Protein AF-A2EJF0-F1 (afdb_monomer_lite)

pLDDT: mean 77.5, std 17.4, range [24.72, 97.44]

Secondary structure (DSSP, 8-state):
-B-SEEEEEEESS-EEEEEPTTEEEEES-SSSEEEEETTSPBP-SSEEESS-EEEEEEE-SPTTS----EEEEEEEEEPPTT-SEEEEESSSEEE---STTGGGS-EEEEE--SS--S--EEEE--SSTT-EEEESS-----TT------TTPPPEEEEE---TT----EEEE-TTTB--EEEEEE-SSEEEEEE-TTEEEEEE--TTEEEEESS-EEETTEEE---SS--EEEEEEE-TT-S--EEEEEEEE--

Radius of gyration: 21.34 Å; chains: 1; bounding box: 52×47×55 Å

Structure (mmCIF, N/CA/C/O backbone):
data_AF-A2EJF0-F1
#
_entry.id   AF-A2EJF0-F1
#
loop_
_atom_site.group_PDB
_atom_site.id
_atom_site.type_symbol
_atom_site.label_atom_id
_atom_site.label_alt_id
_atom_site.label_comp_id
_atom_site.label_asym_id
_atom_site.label_entity_id
_atom_site.label_seq_id
_atom_site.pdbx_PDB_ins_code
_atom_site.Cartn_x
_atom_site.Cartn_y
_atom_site.Cartn_z
_atom_site.occupancy
_atom_site.B_iso_or_equiv
_atom_site.auth_seq_id
_atom_site.auth_comp_id
_atom_site.auth_asym_id
_atom_site.auth_atom_id
_atom_site.pdbx_PDB_model_num
ATOM 1 N N . MET A 1 1 ? 22.245 -1.884 -4.626 1.00 91.25 1 MET A N 1
ATOM 2 C CA . MET A 1 1 ? 21.167 -2.462 -5.454 1.00 91.25 1 MET A CA 1
ATOM 3 C C . MET A 1 1 ? 19.955 -2.646 -4.563 1.00 91.25 1 MET A C 1
ATOM 5 O O . MET A 1 1 ? 20.131 -3.152 -3.463 1.00 91.25 1 MET A O 1
ATOM 9 N N . ILE A 1 2 ? 18.785 -2.205 -5.015 1.00 91.75 2 ILE A N 1
ATOM 10 C CA . ILE A 1 2 ? 17.500 -2.372 -4.333 1.00 91.75 2 ILE A CA 1
ATOM 11 C C . ILE A 1 2 ? 16.858 -3.670 -4.841 1.00 91.75 2 ILE A C 1
ATOM 13 O O . ILE A 1 2 ? 16.726 -3.863 -6.054 1.00 91.75 2 ILE A O 1
ATOM 17 N N . ASP A 1 3 ? 16.497 -4.558 -3.917 1.00 89.44 3 ASP A N 1
ATOM 18 C CA . ASP A 1 3 ? 15.829 -5.845 -4.165 1.00 89.44 3 ASP A CA 1
ATOM 19 C C . ASP A 1 3 ? 14.523 -5.921 -3.348 1.00 89.44 3 ASP A C 1
ATOM 21 O O . ASP A 1 3 ? 14.064 -4.930 -2.776 1.00 89.44 3 ASP A O 1
ATOM 25 N N . LYS A 1 4 ? 13.899 -7.097 -3.298 1.00 85.25 4 LYS A N 1
ATOM 26 C CA . LYS A 1 4 ? 12.764 -7.391 -2.428 1.00 85.25 4 LYS A CA 1
ATOM 27 C C . LYS A 1 4 ? 13.141 -7.194 -0.954 1.00 85.25 4 LYS A C 1
ATOM 29 O O . LYS A 1 4 ? 14.273 -7.465 -0.559 1.00 85.25 4 LYS A O 1
ATOM 34 N N . GLY A 1 5 ? 12.174 -6.804 -0.134 1.00 80.94 5 GLY A N 1
ATOM 35 C CA . GLY A 1 5 ? 12.363 -6.574 1.302 1.00 80.94 5 GLY A CA 1
ATOM 36 C C . GLY A 1 5 ? 12.664 -5.113 1.634 1.00 80.94 5 GLY A C 1
ATOM 37 O O . GLY A 1 5 ? 12.396 -4.205 0.848 1.00 80.94 5 GLY A O 1
ATOM 38 N N . TYR A 1 6 ? 13.215 -4.885 2.823 1.00 83.75 6 TYR A N 1
ATOM 39 C CA . TYR A 1 6 ? 13.633 -3.562 3.281 1.00 83.75 6 TYR A CA 1
ATOM 40 C C . TYR A 1 6 ? 15.082 -3.300 2.866 1.00 83.75 6 TYR A C 1
ATOM 42 O O . TYR A 1 6 ? 15.989 -4.043 3.243 1.00 83.75 6 TYR A O 1
ATOM 50 N N . ASN A 1 7 ? 15.307 -2.230 2.109 1.00 87.94 7 ASN A N 1
ATOM 51 C CA . ASN A 1 7 ? 16.620 -1.831 1.614 1.00 87.94 7 ASN A CA 1
ATOM 52 C C . ASN A 1 7 ? 17.018 -0.524 2.294 1.00 87.94 7 ASN A C 1
ATOM 54 O O . ASN A 1 7 ? 16.439 0.521 2.011 1.00 87.94 7 ASN A O 1
ATOM 58 N N . LYS A 1 8 ? 18.006 -0.581 3.186 1.00 90.12 8 LYS A N 1
ATOM 59 C CA . LYS A 1 8 ? 18.511 0.600 3.892 1.00 90.12 8 LYS A CA 1
ATOM 60 C C . LYS A 1 8 ? 19.677 1.214 3.135 1.00 90.12 8 LYS A C 1
ATOM 62 O O . LYS A 1 8 ? 20.594 0.499 2.729 1.00 90.12 8 LYS A O 1
ATOM 67 N N . LEU A 1 9 ? 19.636 2.527 2.959 1.00 88.81 9 LEU A N 1
ATOM 68 C CA . LEU A 1 9 ? 20.647 3.322 2.280 1.00 88.81 9 LEU A CA 1
ATOM 69 C C . LEU A 1 9 ? 21.000 4.515 3.165 1.00 88.81 9 LEU A C 1
ATOM 71 O O . LEU A 1 9 ? 20.117 5.268 3.552 1.00 88.81 9 LEU A O 1
ATOM 75 N N . SER A 1 10 ? 22.283 4.719 3.438 1.00 87.25 10 SER A N 1
ATOM 76 C CA . SER A 1 10 ? 22.761 5.951 4.070 1.00 87.25 10 SER A CA 1
ATOM 77 C C . SER A 1 10 ? 23.322 6.851 2.975 1.00 87.25 10 SER A C 1
ATOM 79 O O . SER A 1 10 ? 24.277 6.470 2.292 1.00 87.25 10 SER A O 1
ATOM 81 N N . LEU A 1 11 ? 22.694 8.010 2.769 1.00 84.62 11 LEU A N 1
ATOM 82 C CA . LEU A 1 11 ? 22.982 8.892 1.637 1.00 84.62 11 LEU A CA 1
ATOM 83 C C . LEU A 1 11 ? 23.327 10.301 2.127 1.00 84.62 11 LEU A C 1
ATOM 85 O O . LEU A 1 11 ? 22.524 10.949 2.790 1.00 84.62 11 LEU A O 1
ATOM 89 N N . ASP A 1 12 ? 24.506 10.792 1.752 1.00 84.25 12 ASP A N 1
ATOM 90 C CA . ASP A 1 12 ? 24.985 12.154 2.029 1.00 84.25 12 ASP A CA 1
ATOM 91 C C . ASP A 1 12 ? 25.123 13.012 0.756 1.00 84.25 12 ASP A C 1
ATOM 93 O O . ASP A 1 12 ? 25.409 14.207 0.817 1.00 84.25 12 ASP A O 1
ATOM 97 N N . ARG A 1 13 ? 24.918 12.403 -0.416 1.00 86.12 13 ARG A N 1
ATOM 98 C CA . ARG A 1 13 ? 25.067 13.015 -1.741 1.00 86.12 13 ARG A CA 1
ATOM 99 C C . ARG A 1 13 ? 24.211 12.291 -2.785 1.00 86.12 13 ARG A C 1
ATOM 101 O O . ARG A 1 13 ? 23.786 11.158 -2.530 1.00 86.12 13 ARG A O 1
ATOM 108 N N . PRO A 1 14 ? 23.997 12.894 -3.972 1.00 91.75 14 PRO A N 1
ATOM 109 C CA . PRO A 1 14 ? 23.380 12.206 -5.100 1.00 91.75 14 PRO A CA 1
ATOM 110 C C . PRO A 1 14 ? 24.045 10.853 -5.354 1.00 91.75 14 PRO A C 1
ATOM 112 O O . PRO A 1 14 ? 25.262 10.776 -5.533 1.00 91.75 14 PRO A O 1
ATOM 115 N N . THR A 1 15 ? 23.247 9.791 -5.341 1.00 93.56 15 THR A N 1
ATOM 116 C CA . THR A 1 15 ? 23.729 8.416 -5.473 1.00 93.56 15 THR A CA 1
ATOM 117 C C . THR A 1 15 ? 22.880 7.667 -6.487 1.00 93.56 15 THR A C 1
ATOM 119 O O . THR A 1 15 ? 21.655 7.625 -6.374 1.00 93.56 15 THR A O 1
ATOM 122 N N . THR A 1 16 ? 23.539 7.050 -7.464 1.00 97.00 16 THR A N 1
ATOM 123 C CA . THR A 1 16 ? 22.895 6.148 -8.422 1.00 97.00 16 THR A CA 1
ATOM 124 C C . THR A 1 16 ? 22.785 4.755 -7.819 1.00 97.00 16 THR A C 1
ATOM 126 O O . THR A 1 16 ? 23.774 4.191 -7.345 1.00 97.00 16 THR A O 1
ATOM 129 N N . VAL A 1 17 ? 21.581 4.188 -7.834 1.00 96.00 17 VAL A N 1
ATOM 130 C CA . VAL A 1 17 ? 21.295 2.860 -7.292 1.00 96.00 17 VAL A CA 1
ATOM 131 C C . VAL A 1 17 ? 20.525 2.047 -8.322 1.00 96.00 17 VAL A C 1
ATOM 133 O O . VAL A 1 17 ? 19.515 2.495 -8.857 1.00 96.00 17 VAL A O 1
ATOM 136 N N . SER A 1 18 ? 20.973 0.819 -8.578 1.00 97.00 18 SER A N 1
ATOM 137 C CA . SER A 1 18 ? 20.244 -0.108 -9.445 1.00 97.00 18 SER A CA 1
ATOM 138 C C . SER A 1 18 ? 19.053 -0.730 -8.708 1.00 97.00 18 SER A C 1
ATOM 140 O O . SER A 1 18 ? 19.210 -1.203 -7.578 1.00 97.00 18 SER A O 1
ATOM 142 N N . VAL A 1 19 ? 17.891 -0.782 -9.354 1.00 96.00 19 VAL A N 1
ATOM 143 C CA . VAL A 1 19 ? 16.675 -1.482 -8.922 1.00 96.00 19 VAL A CA 1
ATOM 144 C C . VAL A 1 19 ? 16.556 -2.771 -9.724 1.00 96.00 19 VAL A C 1
ATOM 146 O O . VAL A 1 19 ? 16.570 -2.745 -10.957 1.00 96.00 19 VAL A O 1
ATOM 149 N N . LYS A 1 20 ? 16.459 -3.906 -9.027 1.00 93.69 20 LYS A N 1
ATOM 150 C CA . LYS A 1 20 ? 16.351 -5.228 -9.653 1.00 93.69 20 LYS A CA 1
ATOM 151 C C . LYS A 1 20 ? 15.098 -5.335 -10.530 1.00 93.69 20 LYS A C 1
ATOM 153 O O . LYS A 1 20 ? 14.046 -4.800 -10.190 1.00 93.69 20 LYS A O 1
ATOM 158 N N . GLN A 1 21 ? 15.209 -6.087 -11.626 1.00 92.25 21 GLN A N 1
ATOM 159 C CA . GLN A 1 21 ? 14.073 -6.426 -12.486 1.00 92.25 21 GLN A CA 1
ATOM 160 C C . GLN A 1 21 ? 12.908 -7.031 -11.689 1.00 92.25 21 GLN A C 1
ATOM 162 O O . GLN A 1 21 ? 13.130 -7.799 -10.746 1.00 92.25 21 GLN A O 1
ATOM 167 N N . TYR A 1 22 ? 11.677 -6.727 -12.104 1.00 90.06 22 TYR A N 1
ATOM 168 C CA . TYR A 1 22 ? 10.455 -7.256 -11.491 1.00 90.06 22 TYR A CA 1
ATOM 169 C C . TYR A 1 22 ? 10.348 -6.975 -9.983 1.00 90.06 22 TYR A C 1
ATOM 171 O O . TYR A 1 22 ? 9.821 -7.782 -9.210 1.00 90.06 22 TYR A O 1
ATOM 179 N N . VAL A 1 23 ? 10.845 -5.810 -9.564 1.00 91.31 23 VAL A N 1
ATOM 180 C CA . VAL A 1 23 ? 10.658 -5.274 -8.217 1.00 91.31 23 VAL A CA 1
ATOM 181 C C . VAL A 1 23 ? 9.970 -3.918 -8.322 1.00 91.31 23 VAL A C 1
ATOM 183 O O . VAL A 1 23 ? 10.420 -3.031 -9.046 1.00 91.31 23 VAL A O 1
ATOM 186 N N . ALA A 1 24 ? 8.860 -3.772 -7.606 1.00 93.69 24 ALA A N 1
ATOM 187 C CA . ALA A 1 24 ? 8.226 -2.487 -7.365 1.00 93.69 24 ALA A CA 1
ATOM 188 C C . ALA A 1 24 ? 8.749 -1.932 -6.048 1.00 93.69 24 ALA A C 1
ATOM 190 O O . ALA A 1 24 ? 8.824 -2.663 -5.068 1.00 93.69 24 ALA A O 1
ATOM 191 N N . ILE A 1 25 ? 9.106 -0.659 -6.012 1.00 93.69 25 ILE A N 1
ATOM 192 C CA . ILE A 1 25 ? 9.741 -0.040 -4.856 1.00 93.69 25 ILE A CA 1
ATOM 193 C C . ILE A 1 25 ? 8.929 1.146 -4.344 1.00 93.69 25 ILE A C 1
ATOM 195 O O . ILE A 1 25 ? 8.264 1.842 -5.116 1.00 93.69 25 ILE A O 1
ATOM 199 N N . TYR A 1 26 ? 9.014 1.379 -3.037 1.00 93.94 26 TYR A N 1
ATOM 200 C CA . TYR A 1 26 ? 8.428 2.527 -2.360 1.00 93.94 26 TYR A CA 1
ATOM 201 C C . TYR A 1 26 ? 9.341 2.995 -1.211 1.00 93.94 26 TYR A C 1
ATOM 203 O O . TYR A 1 26 ? 9.618 2.206 -0.302 1.00 93.94 26 TYR A O 1
ATOM 211 N N . PRO A 1 27 ? 9.852 4.236 -1.239 1.00 92.50 27 PRO A N 1
ATOM 212 C CA . PRO A 1 27 ? 10.661 4.802 -0.166 1.00 92.50 27 PRO A CA 1
ATOM 213 C C . PRO A 1 27 ? 9.786 5.249 1.006 1.00 92.50 27 PRO A C 1
ATOM 215 O O . PRO A 1 27 ? 8.650 5.688 0.826 1.00 92.50 27 PRO A O 1
ATOM 218 N N . ASN A 1 28 ? 10.334 5.180 2.216 1.00 88.06 28 ASN A N 1
ATOM 219 C CA . ASN A 1 28 ? 9.669 5.679 3.417 1.00 88.06 28 ASN A CA 1
ATOM 220 C C . ASN A 1 28 ? 9.685 7.216 3.538 1.00 88.06 28 ASN A C 1
ATOM 222 O O . ASN A 1 28 ? 8.910 7.757 4.323 1.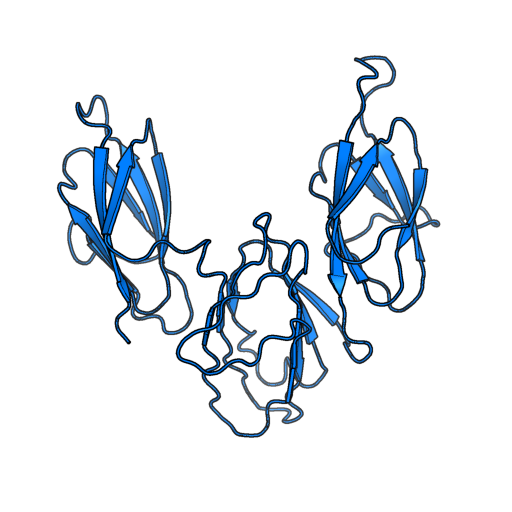00 88.06 28 ASN A O 1
ATOM 226 N N . ASP A 1 29 ? 10.535 7.902 2.769 1.00 88.06 29 ASP A N 1
ATOM 227 C CA . ASP A 1 29 ? 10.708 9.354 2.804 1.00 88.06 29 ASP A CA 1
ATOM 228 C C . ASP A 1 29 ? 10.754 9.940 1.385 1.00 88.06 29 ASP A C 1
ATOM 230 O O . ASP A 1 29 ? 11.721 9.765 0.641 1.00 88.06 29 ASP A O 1
ATOM 234 N N . LEU A 1 30 ? 9.672 10.625 1.010 1.00 89.88 30 LEU A N 1
ATOM 235 C CA . LEU A 1 30 ? 9.513 11.325 -0.268 1.00 89.88 30 LEU A CA 1
ATOM 236 C C . LEU A 1 30 ? 9.738 12.836 -0.161 1.00 89.88 30 LEU A C 1
ATOM 238 O O . LEU A 1 30 ? 9.758 13.520 -1.182 1.00 89.88 30 LEU A O 1
ATOM 242 N N . GLU A 1 31 ? 9.856 13.364 1.057 1.00 88.38 31 GLU A N 1
ATOM 243 C CA . GLU A 1 31 ? 9.910 14.806 1.313 1.00 88.38 31 GLU A CA 1
ATOM 244 C C . GLU A 1 31 ? 11.354 15.302 1.376 1.00 88.38 31 GLU A C 1
ATOM 246 O O . GLU A 1 31 ? 11.659 16.393 0.895 1.00 88.38 31 GLU A O 1
ATOM 251 N N . ASN A 1 32 ? 12.253 14.479 1.921 1.00 87.44 32 ASN A N 1
ATOM 252 C CA . ASN A 1 32 ? 13.660 14.831 2.100 1.00 87.44 32 ASN A CA 1
ATOM 253 C C . ASN A 1 32 ? 14.572 14.288 0.994 1.00 87.44 32 ASN A C 1
ATOM 255 O O . ASN A 1 32 ? 15.767 14.597 0.962 1.00 87.44 32 ASN A O 1
ATOM 259 N N . PHE A 1 33 ? 14.017 13.504 0.069 1.00 91.12 33 PHE A N 1
ATOM 260 C CA . PHE A 1 33 ? 14.746 12.887 -1.029 1.00 91.12 33 PHE A CA 1
ATOM 261 C C . PHE A 1 33 ? 14.055 13.118 -2.365 1.00 91.12 33 PHE A C 1
ATOM 263 O O . PHE A 1 33 ? 12.844 12.971 -2.514 1.00 91.12 33 PHE A O 1
ATOM 270 N N . LYS A 1 34 ? 14.865 13.423 -3.375 1.00 93.75 34 LYS A N 1
ATOM 271 C CA . LYS A 1 34 ? 14.454 13.466 -4.772 1.00 93.75 34 LYS A CA 1
ATOM 272 C C . LYS A 1 34 ? 14.843 12.156 -5.447 1.00 93.75 34 LYS A C 1
ATOM 274 O O . LYS A 1 34 ? 15.983 11.712 -5.316 1.00 93.75 34 LYS A O 1
ATOM 279 N N . PHE A 1 35 ? 13.912 11.579 -6.202 1.00 96.31 35 PHE A N 1
ATOM 280 C CA . PHE A 1 35 ? 14.090 10.318 -6.918 1.00 96.31 35 PHE A CA 1
ATOM 281 C C . PHE A 1 35 ? 13.864 10.533 -8.407 1.00 96.31 35 PHE A C 1
ATOM 283 O O . PHE A 1 35 ? 12.780 10.958 -8.819 1.00 96.31 35 PHE A O 1
ATOM 290 N N . GLN A 1 36 ? 14.883 10.239 -9.206 1.00 97.44 36 GLN A N 1
ATOM 291 C CA . GLN A 1 36 ? 14.859 10.442 -10.650 1.00 97.44 36 GLN A CA 1
ATOM 292 C C . GLN A 1 36 ? 15.354 9.206 -11.396 1.00 97.44 36 GLN A C 1
ATOM 294 O O . GLN A 1 36 ? 16.090 8.391 -10.840 1.00 97.44 36 GLN A O 1
ATOM 299 N N . ASP A 1 37 ? 14.973 9.074 -12.662 1.00 94.19 37 ASP A N 1
ATOM 300 C CA . ASP A 1 37 ? 15.692 8.202 -13.588 1.00 94.19 37 ASP A CA 1
ATOM 301 C C . ASP A 1 37 ? 17.053 8.820 -13.975 1.00 94.19 37 ASP A C 1
ATOM 303 O O . ASP A 1 37 ? 17.387 9.954 -13.619 1.00 94.19 37 ASP A O 1
ATOM 307 N N . THR A 1 38 ? 17.861 8.079 -14.730 1.00 92.25 38 THR A N 1
ATOM 308 C CA . THR A 1 38 ? 19.157 8.562 -15.239 1.00 92.25 38 THR A CA 1
ATOM 309 C C . THR A 1 38 ? 19.038 9.651 -16.316 1.00 92.25 38 THR A C 1
ATOM 311 O O . THR A 1 38 ? 20.052 10.109 -16.833 1.00 92.25 38 THR A O 1
ATOM 314 N N . SER A 1 39 ? 17.820 10.037 -16.705 1.00 93.56 39 SER A N 1
ATOM 315 C CA . SER A 1 39 ? 17.503 11.127 -17.640 1.00 93.56 39 SER A CA 1
ATOM 316 C C . SER A 1 39 ? 16.853 12.324 -16.933 1.00 93.56 39 SER A C 1
ATOM 318 O O . SER A 1 39 ? 16.220 13.151 -17.587 1.00 93.56 39 SER A O 1
ATOM 320 N N . ASP A 1 40 ? 17.018 12.423 -15.610 1.00 91.75 40 ASP A N 1
ATOM 321 C CA . ASP A 1 40 ? 16.514 13.495 -14.749 1.00 91.75 40 ASP A CA 1
ATOM 322 C C . ASP A 1 40 ? 14.981 13.608 -14.633 1.00 91.75 40 ASP A C 1
ATOM 324 O O . ASP A 1 40 ? 14.478 14.578 -14.051 1.00 91.75 40 ASP A O 1
ATOM 328 N N . ASN A 1 41 ? 14.208 12.614 -15.073 1.00 95.44 41 ASN A N 1
ATOM 329 C CA . ASN A 1 41 ? 12.760 12.620 -14.864 1.00 95.44 41 ASN A CA 1
ATOM 330 C C . ASN A 1 41 ? 12.413 12.134 -13.458 1.00 95.44 41 ASN A C 1
ATOM 332 O O . ASN A 1 41 ? 12.918 11.110 -13.004 1.00 95.44 41 ASN A O 1
ATOM 336 N N . ASN A 1 42 ? 11.505 12.838 -12.778 1.00 95.62 42 ASN A N 1
ATOM 337 C CA . ASN A 1 42 ? 11.003 12.402 -11.476 1.00 95.62 42 ASN A CA 1
ATOM 338 C C . ASN A 1 42 ? 10.228 11.084 -11.603 1.00 95.62 42 ASN A C 1
ATOM 340 O O . ASN A 1 42 ? 9.404 10.917 -12.506 1.00 95.62 42 ASN A O 1
ATOM 344 N N . LEU A 1 43 ? 10.457 10.175 -10.658 1.00 95.31 43 LEU A N 1
ATOM 345 C CA . LEU A 1 43 ? 9.759 8.892 -10.610 1.00 95.31 43 LEU A CA 1
ATOM 346 C C . LEU A 1 43 ? 8.349 9.033 -10.018 1.00 95.31 43 LEU A C 1
ATOM 348 O O . LEU A 1 43 ? 8.073 9.923 -9.213 1.00 95.31 43 LEU A O 1
ATOM 352 N N . THR A 1 44 ? 7.458 8.119 -10.408 1.00 93.06 44 THR A N 1
ATOM 353 C CA . THR A 1 44 ? 6.107 7.979 -9.841 1.00 93.06 44 THR A CA 1
ATOM 354 C C . THR A 1 44 ? 6.013 6.702 -9.014 1.00 93.06 44 THR A C 1
ATOM 356 O O . THR A 1 44 ? 6.727 5.738 -9.287 1.00 93.06 44 THR A O 1
ATOM 359 N N . TRP A 1 45 ? 5.152 6.706 -7.992 1.00 92.94 45 TRP A N 1
ATOM 360 C CA . TRP A 1 45 ? 5.110 5.652 -6.980 1.00 92.94 45 TRP A CA 1
ATOM 361 C C . TRP A 1 45 ? 3.844 4.780 -7.061 1.00 92.94 45 TRP A C 1
ATOM 363 O O . TRP A 1 45 ? 2.749 5.320 -7.227 1.00 92.94 45 TRP A O 1
ATOM 373 N N . PRO A 1 46 ? 3.963 3.449 -6.888 1.00 93.88 46 PRO A N 1
ATOM 374 C CA . PRO A 1 46 ? 5.224 2.733 -6.719 1.00 93.88 46 PRO A CA 1
ATOM 375 C C . PRO A 1 46 ? 6.014 2.719 -8.034 1.00 93.88 46 PRO A C 1
ATOM 377 O O . PRO A 1 46 ? 5.442 2.530 -9.109 1.00 93.88 46 PRO A O 1
ATOM 380 N N . TYR A 1 47 ? 7.330 2.912 -7.951 1.00 94.94 47 TYR A N 1
ATOM 381 C CA . TYR A 1 47 ? 8.178 2.813 -9.132 1.00 94.94 47 TYR A CA 1
ATOM 382 C C . TYR A 1 47 ? 8.473 1.344 -9.391 1.00 94.94 47 TYR A C 1
ATOM 384 O O . TYR A 1 47 ? 8.796 0.602 -8.466 1.00 94.94 47 TYR A O 1
ATOM 392 N N . TRP A 1 48 ? 8.382 0.907 -10.639 1.00 93.69 48 TRP A N 1
ATOM 393 C CA . TRP A 1 48 ? 8.741 -0.452 -11.019 1.00 93.69 48 TRP A CA 1
ATOM 394 C C . TRP A 1 48 ? 9.260 -0.474 -12.451 1.00 93.69 48 TRP A C 1
ATOM 396 O O . TRP A 1 48 ? 8.920 0.381 -13.268 1.00 93.69 48 TRP A O 1
ATOM 406 N N . SER A 1 49 ? 10.072 -1.481 -12.751 1.00 88.06 49 SER A N 1
ATOM 407 C CA . SER A 1 49 ? 10.568 -1.740 -14.097 1.00 88.06 49 SER A CA 1
ATOM 408 C C . SER A 1 49 ? 10.592 -3.240 -14.369 1.00 88.06 49 SER A C 1
ATOM 410 O O . SER A 1 49 ? 10.803 -4.059 -13.466 1.00 88.06 49 SER A O 1
ATOM 412 N N . ARG A 1 50 ? 10.359 -3.604 -15.632 1.00 88.62 50 ARG A N 1
ATOM 413 C CA . ARG A 1 50 ? 10.544 -4.981 -16.114 1.00 88.62 50 ARG A CA 1
ATOM 414 C C . ARG A 1 50 ? 12.016 -5.339 -16.240 1.00 88.62 50 ARG A C 1
ATOM 416 O O . ARG A 1 50 ? 12.366 -6.498 -16.069 1.00 88.62 50 ARG A O 1
ATOM 423 N N . ASP A 1 51 ? 12.846 -4.334 -16.474 1.00 92.19 51 ASP A N 1
ATOM 424 C CA . ASP A 1 51 ? 14.280 -4.479 -16.653 1.00 92.19 51 ASP A CA 1
ATOM 425 C C . ASP A 1 51 ? 15.025 -3.977 -15.417 1.00 92.19 51 ASP A C 1
ATOM 427 O O . ASP A 1 51 ? 14.524 -3.135 -14.663 1.00 92.19 51 ASP A O 1
ATOM 431 N N . LEU A 1 52 ? 16.250 -4.473 -15.231 1.00 93.56 52 LEU A N 1
ATOM 432 C CA . LEU A 1 52 ? 17.203 -3.859 -14.313 1.00 93.56 52 LEU A CA 1
ATOM 433 C C . LEU A 1 52 ? 17.390 -2.395 -14.730 1.00 93.56 52 LEU A C 1
ATOM 435 O O . LEU A 1 52 ? 17.775 -2.114 -15.862 1.00 93.56 52 LEU A O 1
ATOM 439 N N . THR A 1 53 ? 17.117 -1.478 -13.812 1.00 94.44 53 THR A N 1
ATOM 440 C CA . THR A 1 53 ? 17.126 -0.037 -14.080 1.00 94.44 53 THR A CA 1
ATOM 441 C C . THR A 1 53 ? 17.947 0.686 -13.026 1.00 94.44 53 THR A C 1
ATOM 443 O O . THR A 1 53 ? 18.138 0.172 -11.925 1.00 94.44 53 THR A O 1
ATOM 446 N N . GLU A 1 54 ? 18.436 1.875 -13.346 1.00 97.06 54 GLU A N 1
ATOM 447 C CA . GLU A 1 54 ? 19.144 2.736 -12.406 1.00 97.06 54 GLU A CA 1
ATOM 448 C C . GLU A 1 54 ? 18.296 3.960 -12.081 1.00 97.06 54 GLU A C 1
ATOM 450 O O . GLU A 1 54 ? 17.657 4.548 -12.953 1.00 97.06 54 GLU A O 1
ATOM 455 N N . ILE A 1 55 ? 18.298 4.337 -10.806 1.00 97.06 55 ILE A N 1
ATOM 456 C CA . ILE A 1 55 ? 17.649 5.550 -10.317 1.00 97.06 55 ILE A CA 1
ATOM 457 C C . ILE A 1 55 ? 18.674 6.403 -9.578 1.00 97.06 55 ILE A C 1
ATOM 459 O O . ILE A 1 55 ? 19.597 5.879 -8.950 1.00 97.06 55 ILE A O 1
ATOM 463 N N . VAL A 1 56 ? 18.507 7.716 -9.635 1.00 97.19 56 VAL A N 1
ATOM 464 C CA . VAL A 1 56 ? 19.321 8.687 -8.908 1.00 97.19 56 VAL A CA 1
ATOM 465 C C . VAL A 1 56 ? 18.533 9.166 -7.695 1.00 97.19 56 VAL A C 1
ATOM 467 O O . VAL A 1 56 ? 17.414 9.666 -7.830 1.00 97.19 56 VAL A O 1
ATOM 470 N N . ILE A 1 57 ? 19.120 9.017 -6.508 1.00 95.19 57 ILE A N 1
ATOM 471 C CA . ILE A 1 57 ? 18.538 9.447 -5.234 1.00 95.19 57 ILE A CA 1
ATOM 472 C C . ILE A 1 57 ? 19.373 10.600 -4.687 1.00 95.19 57 ILE A C 1
ATOM 474 O O . ILE A 1 57 ? 20.577 10.451 -4.479 1.00 95.19 57 ILE A O 1
ATOM 478 N N . THR A 1 58 ? 18.742 11.749 -4.458 1.00 92.75 58 THR A N 1
ATOM 479 C CA . THR A 1 58 ? 19.414 12.977 -4.014 1.00 92.75 58 THR A CA 1
ATOM 480 C C . THR A 1 58 ? 18.767 13.522 -2.740 1.00 92.75 58 THR A C 1
ATOM 482 O O . THR A 1 58 ? 17.583 13.855 -2.785 1.00 92.75 58 THR A O 1
ATOM 485 N N . PRO A 1 59 ? 19.504 13.657 -1.622 1.00 89.69 59 PRO A N 1
ATOM 486 C CA . PRO A 1 59 ? 19.021 14.384 -0.446 1.00 89.69 59 PRO A CA 1
ATOM 487 C C . PRO A 1 59 ? 18.720 15.858 -0.780 1.00 89.69 59 PRO A C 1
ATOM 489 O O . PRO A 1 59 ? 19.492 16.494 -1.497 1.00 89.69 59 PRO A O 1
ATOM 492 N N . ILE A 1 60 ? 17.613 16.410 -0.269 1.00 86.00 60 ILE A N 1
ATOM 493 C CA . ILE A 1 60 ? 17.130 17.775 -0.595 1.00 86.00 60 ILE A CA 1
ATOM 494 C C . ILE A 1 60 ? 17.666 18.843 0.390 1.00 86.00 60 ILE A C 1
ATOM 496 O O . ILE A 1 60 ? 17.475 20.044 0.192 1.00 86.00 60 ILE A O 1
ATOM 500 N N . PHE A 1 61 ? 18.383 18.443 1.441 1.00 72.69 61 PHE A N 1
ATOM 501 C CA . PHE A 1 61 ? 18.842 19.362 2.486 1.00 72.69 61 PHE A CA 1
ATOM 502 C C . PHE A 1 61 ? 19.835 20.424 1.977 1.00 72.69 61 PHE A C 1
ATOM 504 O O . PHE A 1 61 ? 20.688 20.136 1.132 1.00 72.69 61 PHE A O 1
ATOM 511 N N . PRO A 1 62 ? 19.786 21.656 2.520 1.00 55.47 62 PRO A N 1
ATOM 512 C CA . PRO A 1 62 ? 20.805 22.656 2.243 1.00 55.47 62 PRO A CA 1
ATOM 513 C C . PRO A 1 62 ? 22.157 22.179 2.785 1.00 55.47 62 PRO A C 1
ATOM 515 O O . PRO A 1 62 ? 22.284 21.845 3.964 1.00 55.47 62 PRO A O 1
ATOM 518 N N . PHE A 1 63 ? 23.179 22.177 1.925 1.00 50.66 63 PHE A N 1
ATOM 519 C CA . PHE A 1 63 ? 24.566 21.915 2.310 1.00 50.66 63 PHE A CA 1
ATOM 520 C C . PHE A 1 63 ? 24.936 22.717 3.574 1.00 50.66 63 PHE A C 1
ATOM 522 O O . PHE A 1 63 ? 24.927 23.947 3.550 1.00 50.66 63 PHE A O 1
ATOM 529 N N . GLY A 1 64 ? 25.282 22.028 4.668 1.00 52.00 64 GLY A N 1
ATOM 530 C CA . GLY A 1 64 ? 25.864 22.643 5.869 1.00 52.00 64 GLY A CA 1
ATOM 531 C C . GLY A 1 64 ? 24.990 22.695 7.127 1.00 52.00 64 GLY A C 1
ATOM 532 O O . GLY A 1 64 ? 25.502 23.106 8.167 1.00 52.00 64 GLY A O 1
ATOM 533 N N . LEU A 1 65 ? 23.729 22.250 7.087 1.00 50.69 65 LEU A N 1
ATOM 534 C CA . LEU A 1 65 ? 22.954 21.976 8.303 1.00 50.69 65 LEU A CA 1
ATOM 535 C C . LEU A 1 65 ? 22.998 20.476 8.592 1.00 50.69 65 LEU A C 1
ATOM 537 O O . LEU A 1 65 ? 22.207 19.706 8.073 1.00 50.69 65 LEU A O 1
ATOM 541 N N . ASP A 1 66 ? 23.983 20.120 9.407 1.00 50.53 66 ASP A N 1
ATOM 542 C CA . ASP A 1 66 ? 24.171 18.833 10.069 1.00 50.53 66 ASP A CA 1
ATOM 543 C C . ASP A 1 66 ? 24.309 17.575 9.170 1.00 50.53 66 ASP A C 1
ATOM 545 O O . ASP A 1 66 ? 23.317 16.993 8.740 1.00 50.53 66 ASP A O 1
ATOM 549 N N . PRO A 1 67 ? 25.538 17.092 8.894 1.00 49.84 67 PRO A N 1
ATOM 550 C CA . PRO A 1 67 ? 25.793 15.900 8.080 1.00 49.84 67 PRO A CA 1
ATOM 551 C C . PRO A 1 67 ? 25.520 14.574 8.819 1.00 49.84 67 PRO A C 1
ATOM 553 O O . PRO A 1 67 ? 26.135 13.553 8.498 1.00 49.84 67 PRO A O 1
ATOM 556 N N . PHE A 1 68 ? 24.639 14.550 9.826 1.00 53.25 68 PHE A N 1
ATOM 557 C CA . PHE A 1 68 ? 24.235 13.284 10.430 1.00 53.25 68 PHE A CA 1
ATOM 558 C C . PHE A 1 68 ? 23.447 12.477 9.397 1.00 53.25 68 PHE A C 1
ATOM 560 O O . PHE A 1 68 ? 22.351 12.860 9.009 1.00 53.25 68 PHE A O 1
ATOM 567 N N . TYR A 1 69 ? 24.067 11.387 8.939 1.00 57.31 69 TYR A N 1
ATOM 568 C CA . TYR A 1 69 ? 23.479 10.222 8.276 1.00 57.31 69 TYR A CA 1
ATOM 569 C C . TYR A 1 69 ? 21.964 10.309 8.058 1.00 57.31 69 TYR A C 1
ATOM 571 O O . TYR A 1 69 ? 21.188 10.139 9.000 1.00 57.31 69 TYR A O 1
ATOM 579 N N . ILE A 1 70 ? 21.543 10.524 6.810 1.00 69.50 70 ILE A N 1
ATOM 580 C CA . ILE A 1 70 ? 20.129 10.424 6.458 1.00 69.50 70 ILE A CA 1
ATOM 581 C C . ILE A 1 70 ? 19.903 8.992 5.981 1.00 69.50 70 ILE A C 1
ATOM 583 O O . ILE A 1 70 ? 20.271 8.615 4.863 1.00 69.50 70 ILE A O 1
ATOM 587 N N . ASP A 1 71 ? 19.365 8.178 6.881 1.00 82.75 71 ASP A N 1
ATOM 588 C CA . ASP A 1 71 ? 19.003 6.797 6.598 1.00 82.75 71 ASP A CA 1
ATOM 589 C C . ASP A 1 71 ? 17.675 6.763 5.835 1.00 82.75 71 ASP A C 1
ATOM 591 O O . ASP A 1 71 ? 16.611 7.074 6.371 1.00 82.75 71 ASP A O 1
ATOM 595 N N . LEU A 1 72 ? 17.747 6.364 4.569 1.00 87.81 72 LEU A N 1
ATOM 596 C CA . LEU A 1 72 ? 16.604 6.094 3.712 1.00 87.81 72 LEU A CA 1
ATOM 597 C C . LEU A 1 72 ? 16.290 4.598 3.735 1.00 87.81 72 LEU A C 1
ATOM 599 O O . LEU A 1 72 ? 17.177 3.762 3.548 1.00 87.81 72 LEU A O 1
ATOM 603 N N . GLU A 1 73 ? 15.017 4.248 3.889 1.00 89.38 73 GLU A N 1
ATOM 604 C CA . GLU A 1 73 ? 14.549 2.875 3.718 1.00 89.38 73 GLU A CA 1
ATOM 605 C C . GLU A 1 73 ? 13.658 2.776 2.480 1.00 89.38 73 GLU A C 1
ATOM 607 O O . GLU A 1 73 ? 12.693 3.521 2.317 1.00 89.38 73 GLU A O 1
ATOM 612 N N . ILE A 1 74 ? 13.982 1.835 1.595 1.00 90.12 74 ILE A N 1
ATOM 613 C CA . ILE A 1 74 ? 13.208 1.538 0.392 1.00 90.12 74 ILE A CA 1
ATOM 614 C C . ILE A 1 74 ? 12.651 0.126 0.502 1.00 90.12 74 ILE A C 1
ATOM 616 O O . ILE A 1 74 ? 13.390 -0.859 0.574 1.00 90.12 74 ILE A O 1
ATOM 620 N N . ILE A 1 75 ? 11.329 0.035 0.489 1.00 88.69 75 ILE A N 1
ATOM 621 C CA . ILE A 1 75 ? 10.575 -1.211 0.546 1.00 88.69 75 ILE A CA 1
ATOM 622 C C . ILE A 1 75 ? 10.439 -1.740 -0.888 1.00 88.69 75 ILE A C 1
ATOM 624 O O . ILE A 1 75 ? 10.001 -1.002 -1.767 1.00 88.69 75 ILE A O 1
ATOM 628 N N . GLY A 1 76 ? 10.826 -2.992 -1.143 1.00 88.25 76 GLY A N 1
ATOM 629 C CA . GLY A 1 76 ? 10.776 -3.636 -2.460 1.00 88.25 76 GLY A CA 1
ATOM 630 C C . GLY A 1 76 ? 9.833 -4.843 -2.517 1.00 88.25 76 GLY A C 1
ATOM 631 O O . GLY A 1 76 ? 10.036 -5.844 -1.838 1.00 88.25 76 GLY A O 1
ATOM 632 N N . ALA A 1 77 ? 8.820 -4.795 -3.372 1.00 86.88 77 ALA A N 1
ATOM 633 C CA . ALA A 1 77 ? 7.833 -5.844 -3.590 1.00 86.88 77 ALA A CA 1
ATOM 634 C C . ALA A 1 77 ? 8.103 -6.620 -4.884 1.00 86.88 77 ALA A C 1
ATOM 636 O O . ALA A 1 77 ? 8.466 -6.037 -5.904 1.00 86.88 77 ALA A O 1
ATOM 637 N N . HIS A 1 78 ? 7.873 -7.933 -4.882 1.00 86.62 78 HIS A N 1
ATOM 638 C CA 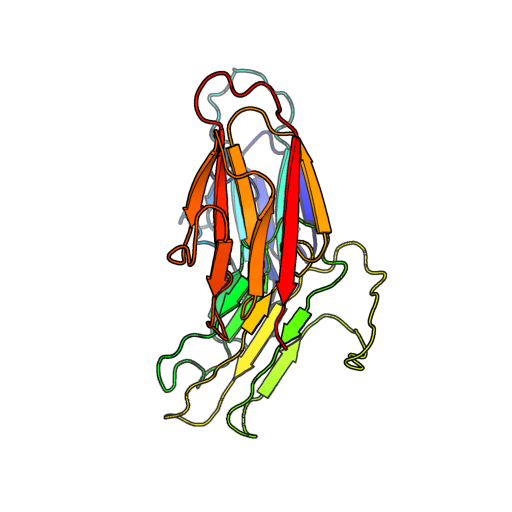. HIS A 1 78 ? 7.977 -8.730 -6.105 1.00 86.62 78 HIS A CA 1
ATOM 639 C C . HIS A 1 78 ? 6.832 -8.441 -7.080 1.00 86.62 78 HIS A C 1
ATOM 641 O O . HIS A 1 78 ? 5.660 -8.558 -6.734 1.00 86.62 78 HIS A O 1
ATOM 647 N N . VAL A 1 79 ? 7.168 -8.198 -8.340 1.00 88.19 79 VAL A N 1
ATOM 648 C CA . VAL A 1 79 ? 6.208 -8.071 -9.435 1.00 88.19 79 VAL A CA 1
ATOM 649 C C . VAL A 1 79 ? 6.228 -9.354 -10.257 1.00 88.19 79 VAL A C 1
ATOM 651 O O . VAL A 1 79 ? 7.285 -9.859 -10.607 1.00 88.19 79 VAL A O 1
ATOM 654 N N . PHE A 1 80 ? 5.063 -9.903 -10.587 1.00 85.75 80 PHE A N 1
ATOM 655 C CA . PHE A 1 80 ? 5.001 -11.049 -11.493 1.00 85.75 80 PHE A CA 1
ATOM 656 C C . PHE A 1 80 ? 5.359 -10.614 -12.917 1.00 85.75 80 PHE A C 1
ATOM 658 O O . PHE A 1 80 ? 4.868 -9.593 -13.393 1.00 85.75 80 PHE A O 1
ATOM 665 N N . GLU A 1 81 ? 6.166 -11.412 -13.618 1.00 86.00 81 GLU A N 1
ATOM 666 C CA . GLU A 1 81 ? 6.721 -11.057 -14.937 1.00 86.00 81 GLU A CA 1
ATOM 667 C C . GLU A 1 81 ? 5.655 -10.704 -15.980 1.00 86.00 81 GLU A C 1
ATOM 669 O O . GLU A 1 81 ? 5.848 -9.847 -16.841 1.00 86.00 81 GLU A O 1
ATOM 674 N N . ASN A 1 82 ? 4.494 -11.352 -15.890 1.00 83.44 82 ASN A N 1
ATOM 675 C CA . ASN A 1 82 ? 3.399 -11.155 -16.824 1.00 83.44 82 ASN A CA 1
ATOM 676 C C . ASN A 1 82 ? 2.559 -9.904 -16.538 1.00 83.44 82 ASN A C 1
ATOM 678 O O . ASN A 1 82 ? 1.666 -9.620 -17.333 1.00 83.44 82 ASN A O 1
ATOM 682 N N . CYS A 1 83 ? 2.798 -9.174 -15.444 1.00 87.50 83 CYS A N 1
ATOM 683 C CA . CYS A 1 83 ? 1.980 -8.027 -15.071 1.00 87.50 83 CYS A CA 1
ATOM 684 C C . CYS A 1 83 ? 2.098 -6.875 -16.076 1.00 87.50 83 CYS A C 1
ATOM 686 O O . CYS A 1 83 ? 3.177 -6.453 -16.501 1.00 87.50 83 C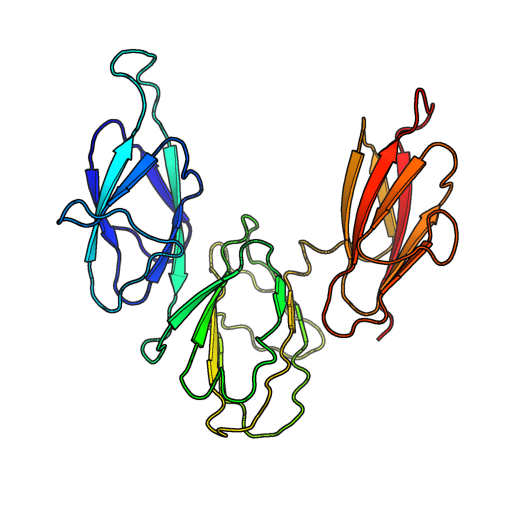YS A O 1
ATOM 688 N N . TYR A 1 84 ? 0.935 -6.366 -16.467 1.00 89.75 84 TYR A N 1
ATOM 689 C CA . TYR A 1 84 ? 0.797 -5.203 -17.331 1.00 89.75 84 TYR A CA 1
ATOM 690 C C . TYR A 1 84 ? 1.019 -3.904 -16.551 1.00 89.75 84 TYR A C 1
ATOM 692 O O . TYR A 1 84 ? 1.680 -2.998 -17.046 1.00 89.75 84 TYR A O 1
ATOM 700 N N . ALA A 1 85 ? 0.501 -3.845 -15.325 1.00 92.69 85 ALA A N 1
ATOM 701 C CA . ALA A 1 85 ? 0.609 -2.701 -14.431 1.00 92.69 85 ALA A CA 1
ATOM 702 C C . ALA A 1 85 ? 0.864 -3.162 -12.993 1.00 92.69 85 ALA A C 1
ATOM 704 O O . ALA A 1 85 ? 0.576 -4.314 -12.644 1.00 92.69 85 ALA A O 1
ATOM 705 N N . VAL A 1 86 ? 1.375 -2.243 -12.173 1.00 92.56 86 VAL A N 1
ATOM 706 C CA . VAL A 1 86 ? 1.554 -2.426 -10.732 1.00 92.56 86 VAL A CA 1
ATOM 707 C C . VAL A 1 86 ? 0.855 -1.297 -9.986 1.00 92.56 86 VAL A C 1
ATOM 709 O O . VAL A 1 86 ? 1.045 -0.128 -10.310 1.00 92.56 86 VAL A O 1
ATOM 712 N N . GLU A 1 87 ? 0.075 -1.656 -8.975 1.00 93.44 87 GLU A N 1
ATOM 713 C CA . GLU A 1 87 ? -0.599 -0.743 -8.057 1.00 93.44 87 GLU A CA 1
ATOM 714 C C . GLU A 1 87 ? -0.080 -0.960 -6.630 1.00 93.44 87 GLU A C 1
ATOM 716 O O . GLU A 1 87 ? 0.108 -2.095 -6.185 1.00 93.44 87 GLU A O 1
ATOM 721 N N . GLY A 1 88 ? 0.168 0.135 -5.910 1.00 90.00 88 GLY A N 1
ATOM 722 C CA . GLY A 1 88 ? 0.634 0.101 -4.524 1.00 90.00 88 GLY A CA 1
ATOM 723 C C . GLY A 1 88 ? -0.525 0.023 -3.529 1.00 90.00 88 GLY A C 1
ATOM 724 O O . GLY A 1 88 ? -1.507 0.751 -3.661 1.00 90.00 88 GLY A O 1
ATOM 725 N N . VAL A 1 89 ? -0.394 -0.829 -2.513 1.00 87.25 89 VAL A N 1
ATOM 726 C CA . VAL A 1 89 ? -1.333 -0.956 -1.391 1.00 87.25 89 VAL A CA 1
ATOM 727 C C . VAL A 1 89 ? -0.617 -0.556 -0.102 1.00 87.25 89 VAL A C 1
ATOM 729 O O . VAL A 1 89 ? 0.170 -1.321 0.444 1.00 87.25 89 VAL A O 1
ATOM 732 N N . TYR A 1 90 ? -0.875 0.657 0.382 1.00 83.94 90 TYR A N 1
ATOM 733 C CA . TYR A 1 90 ? -0.087 1.274 1.464 1.00 83.94 90 TYR A CA 1
ATOM 734 C C . TYR A 1 90 ? -0.701 1.118 2.857 1.00 83.94 90 TYR A C 1
ATOM 736 O O . TYR A 1 90 ? 0.001 1.088 3.860 1.00 83.94 90 TYR A O 1
ATOM 744 N N . ASN A 1 91 ? -2.025 1.005 2.930 1.00 77.69 91 ASN A N 1
ATOM 745 C CA . ASN A 1 91 ? -2.775 0.845 4.178 1.00 77.69 91 ASN A CA 1
ATOM 746 C C . ASN A 1 91 ? -3.061 -0.630 4.503 1.00 77.69 91 ASN A C 1
ATOM 748 O O . ASN A 1 91 ? -3.948 -0.927 5.303 1.00 77.69 91 ASN A O 1
ATOM 752 N N . GLY A 1 92 ? -2.375 -1.550 3.817 1.00 75.88 92 GLY A N 1
ATOM 753 C CA . GLY A 1 92 ? -2.586 -2.988 3.922 1.00 75.88 92 GLY A CA 1
ATOM 754 C C . GLY A 1 92 ? -3.998 -3.446 3.553 1.00 75.88 92 GLY A C 1
ATOM 755 O O . GLY A 1 92 ? -4.356 -4.565 3.904 1.00 75.88 92 GLY A O 1
ATOM 756 N N . TYR A 1 93 ? -4.804 -2.621 2.875 1.00 79.00 93 TYR A N 1
ATOM 757 C CA . TYR A 1 93 ? -6.164 -2.943 2.453 1.00 79.00 93 TYR A CA 1
ATOM 758 C C . TYR A 1 93 ? -6.333 -2.737 0.946 1.00 79.00 93 TYR A C 1
ATOM 760 O O . TYR A 1 93 ? -6.127 -1.651 0.409 1.00 79.00 93 TYR A O 1
ATOM 768 N N . LEU A 1 94 ? -6.765 -3.795 0.268 1.00 81.69 94 LEU A N 1
ATOM 769 C CA . LEU A 1 94 ? -7.043 -3.814 -1.158 1.00 81.69 94 LEU A CA 1
ATOM 770 C C . LEU A 1 94 ? -8.498 -4.204 -1.395 1.00 81.69 94 LEU A C 1
ATOM 772 O O . LEU A 1 94 ? -8.946 -5.264 -0.956 1.00 81.69 94 LEU A O 1
ATOM 776 N N . ARG A 1 95 ? -9.185 -3.392 -2.196 1.00 82.19 95 ARG A N 1
ATOM 777 C CA . ARG A 1 95 ? -10.425 -3.749 -2.885 1.00 82.19 95 ARG A CA 1
ATOM 778 C C . ARG A 1 95 ? -10.173 -3.680 -4.379 1.00 82.19 95 ARG A C 1
ATOM 780 O O . ARG A 1 95 ? -9.631 -2.690 -4.864 1.00 82.19 95 ARG A O 1
ATOM 787 N N . THR A 1 96 ? -10.570 -4.716 -5.104 1.00 79.31 96 THR A N 1
ATOM 788 C CA . THR A 1 96 ? -10.455 -4.697 -6.560 1.00 79.31 96 THR A CA 1
ATOM 789 C C . THR A 1 96 ? -11.338 -3.628 -7.186 1.00 79.31 96 THR A C 1
ATOM 791 O O . THR A 1 96 ? -12.421 -3.301 -6.695 1.00 79.31 96 THR A O 1
ATOM 794 N N . ASN A 1 97 ? -10.866 -3.097 -8.305 1.00 85.88 97 ASN A N 1
ATOM 795 C CA . ASN A 1 97 ? -11.570 -2.125 -9.104 1.00 85.88 97 ASN A CA 1
ATOM 796 C C . ASN A 1 97 ? -12.870 -2.744 -9.664 1.00 85.88 97 ASN A C 1
ATOM 798 O O . ASN A 1 97 ? -12.815 -3.789 -10.321 1.00 85.88 97 ASN A O 1
ATOM 802 N N . PRO A 1 98 ? -14.038 -2.123 -9.426 1.00 82.62 98 PRO A N 1
ATOM 803 C CA . PRO A 1 98 ? -15.318 -2.674 -9.853 1.00 82.62 98 PRO A CA 1
ATOM 804 C C . PRO A 1 98 ? -15.622 -2.448 -11.346 1.00 82.62 98 PRO A C 1
ATOM 806 O O . PRO A 1 98 ? -16.670 -2.897 -11.812 1.00 82.62 98 PRO A O 1
ATOM 809 N N . TYR A 1 99 ? -14.765 -1.750 -12.106 1.00 87.75 99 TYR A N 1
ATOM 810 C CA . TYR A 1 99 ? -15.019 -1.487 -13.523 1.00 87.75 99 TYR A CA 1
ATOM 811 C C . TYR A 1 99 ? -14.964 -2.782 -14.357 1.00 87.75 99 TYR A C 1
ATOM 813 O O . TYR A 1 99 ? -13.963 -3.508 -14.312 1.00 87.75 99 TYR A O 1
ATOM 821 N N . PRO A 1 100 ? -16.009 -3.079 -15.157 1.00 87.00 100 PRO A N 1
ATOM 822 C CA . PRO A 1 100 ? -16.013 -4.241 -16.040 1.00 87.00 100 PRO A CA 1
ATOM 823 C C . PRO A 1 100 ? -14.804 -4.252 -16.980 1.00 87.00 100 PRO A C 1
ATOM 825 O O . PRO A 1 100 ? -14.497 -3.249 -17.622 1.00 87.00 100 PRO A O 1
ATOM 828 N N . GLY A 1 101 ? -14.117 -5.393 -17.064 1.00 84.94 101 GLY A N 1
ATOM 829 C CA . GLY A 1 101 ? -12.970 -5.573 -17.961 1.00 84.94 101 GLY A CA 1
ATOM 830 C C . GLY A 1 101 ? -11.651 -4.955 -17.484 1.00 84.94 101 GLY A C 1
ATOM 831 O O . GLY A 1 101 ? -10.640 -5.102 -18.172 1.00 84.94 101 GLY A O 1
ATOM 832 N N . TYR A 1 102 ? -11.612 -4.327 -16.301 1.00 88.69 102 TYR A N 1
ATOM 833 C CA . TYR A 1 102 ? -10.383 -3.749 -15.736 1.00 88.69 102 TYR A CA 1
ATOM 834 C C . TYR A 1 102 ? -9.233 -4.768 -15.654 1.00 88.69 102 TYR A C 1
ATOM 836 O O . TYR A 1 102 ? -8.087 -4.462 -15.968 1.00 88.69 102 TYR A O 1
ATOM 844 N N . TYR A 1 103 ? -9.559 -6.018 -15.317 1.00 85.38 103 TYR A N 1
ATOM 845 C CA . TYR A 1 103 ? -8.596 -7.108 -15.128 1.00 85.38 103 TYR A CA 1
ATOM 846 C C . TYR A 1 103 ? -8.371 -7.987 -16.369 1.00 85.38 103 TYR A C 1
ATOM 848 O O . TYR A 1 103 ? -7.863 -9.103 -16.240 1.00 85.38 103 TYR A O 1
ATOM 856 N N . ASN A 1 104 ? -8.727 -7.515 -17.572 1.00 85.44 104 ASN A N 1
ATOM 857 C CA . ASN A 1 104 ? -8.470 -8.251 -18.821 1.00 85.44 104 ASN A CA 1
ATOM 858 C C . ASN A 1 104 ? -6.974 -8.537 -19.016 1.00 85.44 104 ASN A C 1
ATOM 860 O O . ASN A 1 104 ? -6.582 -9.630 -19.441 1.00 85.44 104 ASN A O 1
ATOM 864 N N . ASN A 1 105 ? -6.144 -7.560 -18.644 1.00 88.00 105 ASN A N 1
ATOM 865 C CA . ASN A 1 105 ? -4.706 -7.721 -18.498 1.00 88.00 105 ASN A CA 1
ATOM 866 C C . ASN A 1 105 ? -4.356 -7.953 -17.018 1.00 88.00 105 ASN A C 1
ATOM 868 O O . ASN A 1 105 ? -5.031 -7.414 -16.143 1.00 88.00 105 ASN A O 1
ATOM 872 N N . PRO A 1 106 ? -3.313 -8.746 -16.721 1.00 85.56 106 PRO A N 1
ATOM 873 C CA . PRO A 1 106 ? -2.886 -9.002 -15.350 1.00 85.56 106 PRO A CA 1
ATOM 874 C C . PRO A 1 106 ? -2.394 -7.720 -14.669 1.00 85.56 106 PRO A C 1
ATOM 876 O O . PRO A 1 106 ? -1.478 -7.062 -15.166 1.00 85.56 106 PRO A O 1
ATOM 879 N N . ILE A 1 107 ? -2.963 -7.405 -13.510 1.00 89.56 107 ILE A N 1
ATOM 880 C CA . ILE A 1 107 ? -2.544 -6.283 -12.663 1.00 89.56 107 ILE A CA 1
ATOM 881 C C . ILE A 1 107 ? -1.912 -6.844 -11.396 1.00 89.56 107 ILE A C 1
ATOM 883 O O . ILE A 1 107 ? -2.468 -7.745 -10.764 1.00 89.56 107 ILE A O 1
ATOM 887 N N . CYS A 1 108 ? -0.738 -6.328 -11.050 1.00 88.75 108 CYS A N 1
ATOM 888 C CA . CYS A 1 108 ? -0.038 -6.654 -9.820 1.00 88.75 108 CYS A CA 1
ATOM 889 C C . CYS A 1 108 ? -0.379 -5.635 -8.733 1.00 88.75 108 CYS A C 1
ATOM 891 O O . CYS A 1 108 ? -0.298 -4.436 -8.959 1.00 88.75 108 CYS A O 1
ATOM 893 N N . TYR A 1 109 ? -0.680 -6.112 -7.536 1.00 89.00 109 TYR A N 1
ATOM 894 C CA . TYR A 1 109 ? -0.809 -5.301 -6.334 1.00 89.00 109 TYR A CA 1
ATOM 895 C C . TYR A 1 109 ? 0.379 -5.577 -5.428 1.00 89.00 109 TYR A C 1
ATOM 897 O O . TYR A 1 109 ? 0.580 -6.728 -5.038 1.00 89.00 109 TYR A O 1
ATOM 905 N N . ALA A 1 110 ? 1.150 -4.541 -5.114 1.00 88.06 110 ALA A N 1
ATOM 906 C CA . ALA A 1 110 ? 2.318 -4.585 -4.243 1.00 88.06 110 ALA A CA 1
ATOM 907 C C . ALA A 1 110 ? 1.987 -3.910 -2.907 1.00 88.06 110 ALA A C 1
ATOM 909 O O . ALA A 1 110 ? 1.581 -2.750 -2.887 1.00 88.06 110 ALA A O 1
ATOM 910 N N . PHE A 1 111 ? 2.129 -4.631 -1.798 1.00 83.56 111 PHE A N 1
ATOM 911 C CA . PHE A 1 111 ? 1.760 -4.129 -0.476 1.00 83.56 111 PHE A CA 1
ATOM 912 C C . PHE A 1 111 ? 2.973 -3.489 0.198 1.00 83.56 111 PHE A C 1
ATOM 914 O O . PHE A 1 111 ? 3.987 -4.144 0.386 1.00 83.56 111 PHE A O 1
ATOM 921 N N . PHE A 1 112 ? 2.876 -2.210 0.548 1.00 82.25 112 PHE A N 1
ATOM 922 C CA . PHE A 1 112 ? 3.965 -1.422 1.138 1.00 82.25 112 PHE A CA 1
ATOM 923 C C . PHE A 1 112 ? 3.616 -0.946 2.555 1.00 82.25 112 PHE A C 1
ATOM 925 O O . PHE A 1 112 ? 4.055 0.123 2.978 1.00 82.25 112 PHE A O 1
ATOM 932 N N . ASP A 1 113 ? 2.790 -1.696 3.288 1.00 71.31 113 ASP A N 1
ATOM 933 C CA . ASP A 1 113 ? 2.504 -1.356 4.679 1.00 71.31 113 ASP A CA 1
ATOM 934 C C . ASP A 1 113 ? 3.734 -1.576 5.578 1.00 71.31 113 ASP A C 1
ATOM 936 O O . ASP A 1 113 ? 4.491 -2.531 5.428 1.00 71.31 113 ASP A O 1
ATOM 940 N N . GLN A 1 114 ? 3.958 -0.647 6.513 1.00 58.09 114 GLN A N 1
ATOM 941 C CA . GLN A 1 114 ? 5.172 -0.560 7.343 1.00 58.09 114 GLN A CA 1
ATOM 942 C C . GLN A 1 114 ? 5.300 -1.669 8.406 1.00 58.09 114 GLN A C 1
ATOM 944 O O . GLN A 1 114 ? 6.228 -1.647 9.213 1.00 58.09 114 GLN A O 1
ATOM 949 N N . PHE A 1 115 ? 4.385 -2.635 8.438 1.00 54.19 115 PHE A N 1
ATOM 950 C CA . PHE A 1 115 ? 4.351 -3.676 9.457 1.00 54.19 115 PHE A CA 1
ATOM 951 C C . PHE A 1 115 ? 4.844 -4.996 8.873 1.00 54.19 115 PHE A C 1
ATOM 953 O O . PHE A 1 115 ? 4.447 -5.389 7.779 1.00 54.19 115 PHE A O 1
ATOM 960 N N . SER A 1 116 ? 5.717 -5.692 9.609 1.00 47.97 116 SER A N 1
ATOM 961 C CA . SER A 1 116 ? 6.230 -6.993 9.183 1.00 47.97 116 SER A CA 1
ATOM 962 C C . SER A 1 116 ? 5.065 -7.940 8.893 1.00 47.97 116 SER A C 1
ATOM 964 O O . SER A 1 116 ? 4.215 -8.181 9.752 1.00 47.97 116 SER A O 1
ATOM 966 N N . VAL A 1 117 ? 5.060 -8.447 7.665 1.00 50.44 117 VAL A N 1
ATOM 967 C CA . VAL A 1 117 ? 4.027 -9.224 6.969 1.00 50.44 117 VAL A CA 1
ATOM 968 C C . VAL A 1 117 ? 3.839 -10.621 7.575 1.00 50.44 117 VAL A C 1
ATOM 970 O O . VAL A 1 117 ? 3.878 -11.634 6.887 1.00 50.44 117 VAL A O 1
ATOM 973 N N . GLU A 1 118 ? 3.643 -10.738 8.886 1.00 46.75 118 GLU A N 1
ATOM 974 C CA . GLU A 1 118 ? 3.575 -12.080 9.463 1.00 46.75 118 GLU A CA 1
ATOM 975 C C . GLU A 1 118 ? 2.295 -12.811 9.037 1.00 46.75 118 GLU A C 1
ATOM 977 O O . GLU A 1 118 ? 2.352 -14.022 8.835 1.00 46.75 118 GLU A O 1
ATOM 982 N N . ARG A 1 119 ? 1.161 -12.133 8.778 1.00 51.66 119 ARG A N 1
ATOM 983 C CA . ARG A 1 119 ? -0.077 -12.784 8.288 1.00 51.66 119 ARG A CA 1
ATOM 984 C C . ARG A 1 119 ? -1.000 -11.769 7.558 1.00 51.66 119 ARG A C 1
ATOM 986 O O . ARG A 1 119 ? -1.239 -10.678 8.058 1.00 51.66 119 ARG A O 1
ATOM 993 N N . TYR A 1 120 ? -1.561 -12.115 6.393 1.00 52.56 120 TYR A N 1
ATOM 994 C CA . TYR A 1 120 ? -2.688 -11.394 5.757 1.00 52.56 120 TYR A CA 1
ATOM 995 C C . TYR A 1 120 ? -3.937 -12.278 5.822 1.00 52.56 120 TYR A C 1
ATOM 997 O O . TYR A 1 120 ? -3.840 -13.486 5.595 1.00 52.56 120 TYR A O 1
ATOM 1005 N N . TYR A 1 121 ? -5.114 -11.698 6.079 1.00 51.75 121 TYR A N 1
ATOM 1006 C CA . TYR A 1 121 ? -6.369 -12.421 5.882 1.00 51.75 121 TYR A CA 1
ATOM 1007 C C . TYR A 1 121 ? -6.877 -12.152 4.469 1.00 51.75 121 TYR A C 1
ATOM 1009 O O . TYR A 1 121 ? -7.030 -11.010 4.028 1.00 51.75 121 TYR A O 1
ATOM 1017 N N . LYS A 1 122 ? -7.127 -13.236 3.742 1.00 52.88 122 LYS A N 1
ATOM 1018 C CA . LYS A 1 122 ? -7.576 -13.191 2.358 1.00 52.88 122 LYS A CA 1
ATOM 1019 C C . LYS A 1 122 ? -9.009 -13.695 2.295 1.00 52.88 122 LYS A C 1
ATOM 1021 O O . LYS A 1 122 ? -9.228 -14.904 2.323 1.00 52.88 122 LYS A O 1
ATOM 1026 N N . LYS A 1 123 ? -9.980 -12.792 2.157 1.00 48.38 123 LYS A N 1
ATOM 1027 C CA . LYS A 1 123 ? -11.341 -13.186 1.787 1.00 48.38 123 LYS A CA 1
ATOM 1028 C C . LYS A 1 123 ? -11.523 -12.994 0.288 1.00 48.38 123 LYS A C 1
ATOM 1030 O O . LYS A 1 123 ? -11.808 -11.902 -0.190 1.00 48.38 123 LYS A O 1
ATOM 1035 N N . ILE A 1 124 ? -11.338 -14.071 -0.469 1.00 48.81 124 ILE A N 1
ATOM 1036 C CA . ILE A 1 124 ? -11.667 -14.066 -1.894 1.00 48.81 124 ILE A CA 1
ATOM 1037 C C . ILE A 1 124 ? -13.128 -14.478 -2.038 1.00 48.81 124 ILE A C 1
ATOM 1039 O O . ILE A 1 124 ? -13.445 -15.662 -1.977 1.00 48.81 124 ILE A O 1
ATOM 1043 N N . GLU A 1 125 ? -14.026 -13.519 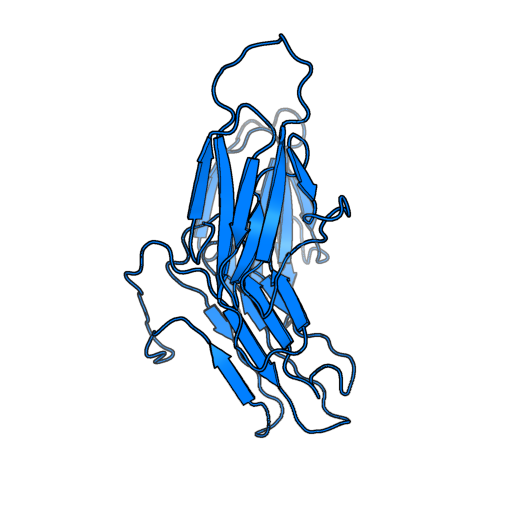-2.225 1.00 46.62 125 GLU A N 1
ATOM 1044 C CA . GLU A 1 125 ? -15.383 -13.837 -2.670 1.00 46.62 125 GLU A CA 1
ATOM 1045 C C . GLU A 1 125 ? -15.394 -13.845 -4.196 1.00 46.62 125 GLU A C 1
ATOM 1047 O O . GLU A 1 125 ? -15.428 -12.808 -4.844 1.00 46.62 125 GLU A O 1
ATOM 1052 N N . MET A 1 126 ? -15.305 -15.028 -4.802 1.00 51.38 126 MET A N 1
ATOM 1053 C CA . MET A 1 126 ? -15.332 -15.146 -6.257 1.00 51.38 126 MET A CA 1
ATOM 1054 C C . MET A 1 126 ? -16.771 -15.262 -6.750 1.00 51.38 126 MET A C 1
ATOM 1056 O O . MET A 1 126 ? -17.402 -16.287 -6.505 1.00 51.38 126 MET A O 1
ATOM 1060 N N . PRO A 1 127 ? -17.293 -14.283 -7.506 1.00 44.44 127 PRO A N 1
ATOM 1061 C CA . PRO A 1 127 ? -18.581 -14.465 -8.156 1.00 44.44 127 PRO A CA 1
ATOM 1062 C C . PRO A 1 127 ? -18.521 -15.444 -9.346 1.00 44.44 127 PRO A C 1
ATOM 1064 O O . PRO A 1 127 ? -19.579 -15.793 -9.849 1.00 44.44 127 PRO A O 1
ATOM 1067 N N . ASN A 1 128 ? -17.335 -15.871 -9.832 1.00 50.72 128 ASN A N 1
ATOM 1068 C CA . ASN A 1 128 ? -17.188 -16.749 -11.009 1.00 50.72 128 ASN A CA 1
ATOM 1069 C C . ASN A 1 128 ? -15.845 -17.523 -11.076 1.00 50.72 128 ASN A C 1
ATOM 1071 O O . ASN A 1 128 ? -14.786 -16.944 -10.838 1.00 50.72 128 ASN A O 1
ATOM 1075 N N . ASP A 1 129 ? -15.876 -18.763 -11.587 1.00 55.03 129 ASP A N 1
ATOM 1076 C CA . ASP A 1 129 ? -14.751 -19.728 -11.694 1.00 55.03 129 ASP A CA 1
ATOM 1077 C C . ASP A 1 129 ? -13.627 -19.390 -12.711 1.00 55.03 129 ASP A C 1
ATOM 1079 O O . ASP A 1 129 ? -12.884 -20.267 -13.136 1.00 55.03 129 ASP A O 1
ATOM 1083 N N . ASN A 1 130 ? -13.501 -18.142 -13.186 1.00 59.91 130 ASN A N 1
ATOM 1084 C CA . ASN A 1 130 ? -12.570 -17.785 -14.285 1.00 59.91 130 ASN A CA 1
ATOM 1085 C C . ASN A 1 130 ? -11.477 -16.774 -13.898 1.00 59.91 130 ASN A C 1
ATOM 1087 O O . ASN A 1 130 ? -10.803 -16.227 -14.771 1.00 59.91 130 ASN A O 1
ATOM 1091 N N . ILE A 1 131 ? -11.309 -16.494 -12.608 1.00 59.03 131 ILE A N 1
ATOM 1092 C CA . ILE A 1 131 ? -10.285 -15.565 -12.130 1.00 59.03 131 ILE A CA 1
ATOM 1093 C C . ILE A 1 131 ? -8.979 -16.335 -11.925 1.00 59.03 131 ILE A C 1
ATOM 1095 O O . ILE A 1 131 ? -8.930 -17.282 -11.144 1.00 59.03 131 ILE A O 1
ATOM 1099 N N . VAL A 1 132 ? -7.907 -15.897 -12.586 1.00 62.84 132 VAL A N 1
ATOM 1100 C CA . VAL A 1 132 ? -6.549 -16.394 -12.339 1.00 62.84 132 VAL A CA 1
ATOM 1101 C C . VAL A 1 132 ? -5.853 -15.408 -11.412 1.00 62.84 132 VAL A C 1
ATOM 1103 O O . VAL A 1 132 ? -5.772 -14.216 -11.718 1.00 62.84 132 VAL A O 1
ATOM 1106 N N . TYR A 1 133 ? -5.331 -15.894 -10.288 1.00 66.94 133 TYR A N 1
ATOM 1107 C CA . TYR A 1 133 ? -4.488 -15.092 -9.413 1.00 66.94 133 TYR A CA 1
ATOM 1108 C C . TYR A 1 133 ? -3.260 -15.872 -8.956 1.00 66.94 133 TYR A C 1
ATOM 1110 O O . TYR A 1 133 ? -3.334 -17.071 -8.699 1.00 66.94 133 TYR A O 1
ATOM 1118 N N . ASN A 1 134 ? -2.145 -15.163 -8.808 1.00 59.59 134 ASN A N 1
ATOM 1119 C CA . ASN A 1 134 ? -0.909 -15.686 -8.230 1.00 59.59 134 ASN A CA 1
ATOM 1120 C C . ASN A 1 134 ? -0.522 -14.829 -7.026 1.00 59.59 134 ASN A C 1
ATOM 1122 O O . ASN A 1 134 ? -0.780 -13.625 -7.015 1.00 59.59 134 ASN A O 1
ATOM 1126 N N . TYR A 1 135 ? 0.083 -15.439 -6.010 1.00 68.56 135 TYR A N 1
ATOM 1127 C CA . TYR A 1 135 ? 0.576 -14.745 -4.821 1.00 68.56 135 TYR A CA 1
ATOM 1128 C C . TYR A 1 135 ? 1.970 -15.263 -4.464 1.00 68.56 135 TYR A C 1
ATOM 1130 O O . TYR A 1 135 ? 2.251 -16.445 -4.641 1.00 68.56 135 TYR A O 1
ATOM 1138 N N . ASN A 1 136 ? 2.856 -14.368 -4.023 1.00 57.69 136 ASN A N 1
ATOM 1139 C CA . ASN A 1 136 ? 4.282 -14.680 -3.851 1.00 57.69 136 ASN A CA 1
ATOM 1140 C C . ASN A 1 136 ? 4.667 -15.087 -2.414 1.00 57.69 136 ASN A C 1
ATOM 1142 O O . ASN A 1 136 ? 5.846 -15.188 -2.103 1.00 57.69 136 ASN A O 1
ATOM 1146 N N . VAL A 1 137 ? 3.696 -15.328 -1.528 1.00 52.00 137 VAL A N 1
ATOM 1147 C CA . VAL A 1 137 ? 3.986 -15.846 -0.181 1.00 52.00 137 VAL A CA 1
ATOM 1148 C C . VAL A 1 137 ? 3.580 -17.310 -0.135 1.00 52.00 137 VAL A C 1
ATOM 1150 O O . VAL A 1 137 ? 2.395 -17.632 -0.192 1.00 52.00 137 VAL A O 1
ATOM 1153 N N . PHE A 1 138 ? 4.569 -18.202 -0.053 1.00 32.31 138 PHE A N 1
ATOM 1154 C CA . PHE A 1 138 ? 4.361 -19.627 0.192 1.00 32.31 138 PHE A CA 1
ATOM 1155 C C . PHE A 1 138 ? 3.768 -19.821 1.592 1.00 32.31 138 PHE A C 1
ATOM 1157 O O . PHE A 1 138 ? 4.473 -20.029 2.572 1.00 32.31 138 PHE A O 1
ATOM 1164 N N . VAL A 1 139 ? 2.443 -19.788 1.679 1.00 33.44 139 VAL A N 1
ATOM 1165 C CA . VAL A 1 139 ? 1.709 -20.375 2.795 1.00 33.44 139 VAL A CA 1
ATOM 1166 C C . VAL A 1 139 ? 0.686 -21.326 2.198 1.00 33.44 139 VAL A C 1
ATOM 1168 O O . VAL A 1 139 ? -0.145 -20.931 1.377 1.00 33.44 139 VAL A O 1
ATOM 1171 N N . ASN A 1 140 ? 0.766 -22.597 2.586 1.00 24.72 140 ASN A N 1
ATOM 1172 C CA . ASN A 1 140 ? -0.315 -23.556 2.396 1.00 24.72 140 ASN A CA 1
ATOM 1173 C C . ASN A 1 140 ? -1.536 -23.019 3.160 1.00 24.72 140 ASN A C 1
ATOM 1175 O O . ASN A 1 140 ? -1.627 -23.157 4.378 1.00 24.72 140 ASN A O 1
ATOM 1179 N N . LEU A 1 141 ? -2.443 -22.339 2.459 1.00 33.38 141 LEU A N 1
ATOM 1180 C CA . LEU A 1 141 ? -3.630 -21.730 3.052 1.00 33.38 141 LEU A CA 1
ATOM 1181 C C . LEU A 1 141 ? -4.717 -22.795 3.214 1.00 33.38 141 LEU A C 1
ATOM 1183 O O . LEU A 1 141 ? -5.622 -22.921 2.395 1.00 33.38 141 LEU A O 1
ATOM 1187 N N . ASN A 1 142 ? -4.623 -23.563 4.296 1.00 25.42 142 ASN A N 1
ATOM 1188 C CA . ASN A 1 142 ? -5.796 -24.207 4.869 1.00 25.42 142 ASN A CA 1
ATOM 1189 C C . ASN A 1 142 ? -6.577 -23.108 5.631 1.00 25.42 142 ASN A C 1
ATOM 1191 O O . ASN A 1 142 ? -5.968 -22.445 6.475 1.00 25.42 142 ASN A O 1
ATOM 1195 N N . PRO A 1 143 ? -7.874 -22.859 5.356 1.00 32.81 143 PRO A N 1
ATOM 1196 C CA . PRO A 1 143 ? -8.621 -21.691 5.853 1.00 32.81 143 PRO A CA 1
ATOM 1197 C C . PRO A 1 143 ? -8.710 -21.521 7.382 1.00 32.81 143 PRO A C 1
ATOM 1199 O O . PRO A 1 143 ? -9.193 -20.488 7.835 1.00 32.81 143 PRO A O 1
ATOM 1202 N N . ASN A 1 144 ? -8.230 -22.480 8.182 1.00 28.62 144 ASN A N 1
ATOM 1203 C CA . ASN A 1 144 ? -8.426 -22.487 9.635 1.00 28.62 144 ASN A CA 1
ATOM 1204 C C . ASN A 1 144 ? -7.196 -22.178 10.492 1.00 28.62 144 ASN A C 1
ATOM 1206 O O . ASN A 1 144 ? -7.342 -22.046 11.702 1.00 28.62 144 ASN A O 1
ATOM 1210 N N . SER A 1 145 ? -6.005 -22.030 9.919 1.00 33.53 145 SER A N 1
ATOM 1211 C CA . SER A 1 145 ? -4.833 -21.570 10.672 1.00 33.53 145 SER A CA 1
ATOM 1212 C C . SER A 1 145 ? -3.637 -21.522 9.745 1.00 33.53 145 SER A C 1
ATOM 1214 O O . SER A 1 145 ? -3.218 -22.562 9.236 1.00 33.53 145 SER A O 1
ATOM 1216 N N . ALA A 1 146 ? -3.041 -20.348 9.579 1.00 31.16 146 ALA A N 1
ATOM 1217 C CA . ALA A 1 146 ? -1.705 -20.274 9.026 1.00 31.16 146 ALA A CA 1
ATOM 1218 C C . ALA A 1 146 ? -0.912 -19.171 9.723 1.00 31.16 146 ALA A C 1
ATOM 1220 O O . ALA A 1 146 ? -1.256 -17.994 9.660 1.00 31.16 146 ALA A O 1
ATOM 1221 N N . VAL A 1 147 ? 0.129 -19.603 10.427 1.00 29.86 147 VAL A N 1
ATOM 1222 C CA . VAL A 1 147 ? 1.223 -18.776 10.925 1.00 29.86 147 VAL A CA 1
ATOM 1223 C C . VAL A 1 147 ? 2.342 -18.918 9.902 1.00 29.86 147 VAL A C 1
ATOM 1225 O O . VAL A 1 147 ? 2.742 -20.043 9.612 1.00 29.86 147 VAL A O 1
ATOM 1228 N N . SER A 1 148 ? 2.812 -17.811 9.336 1.00 31.97 148 SER A N 1
ATOM 1229 C CA . SER A 1 148 ? 4.065 -17.785 8.587 1.00 31.97 148 SER A CA 1
ATOM 1230 C C . SER A 1 148 ? 5.146 -17.225 9.504 1.00 31.97 148 SER A C 1
ATOM 1232 O O . SER A 1 148 ? 4.955 -16.182 10.123 1.00 31.97 148 SER A O 1
ATOM 1234 N N . ASP A 1 149 ? 6.244 -17.966 9.621 1.00 29.61 149 ASP A N 1
ATOM 1235 C CA . ASP A 1 149 ? 7.510 -17.491 10.168 1.00 29.61 149 ASP A CA 1
ATOM 1236 C C . ASP A 1 149 ? 8.351 -17.072 8.954 1.00 29.61 149 ASP A C 1
ATOM 1238 O O . ASP A 1 149 ? 8.894 -17.911 8.233 1.00 29.61 149 ASP A O 1
ATOM 1242 N N . GLY A 1 150 ? 8.313 -15.782 8.630 1.00 32.97 150 GLY A N 1
ATOM 1243 C CA . GLY A 1 150 ? 8.866 -15.226 7.398 1.00 32.97 150 GLY A CA 1
ATOM 1244 C C . GLY A 1 150 ? 9.230 -13.767 7.607 1.00 32.97 150 GLY A C 1
ATOM 1245 O O . GLY A 1 150 ? 8.509 -12.860 7.200 1.00 32.97 150 GLY A O 1
ATOM 1246 N N . LYS A 1 151 ? 10.345 -13.525 8.298 1.00 38.03 151 LYS A N 1
ATOM 1247 C CA . LYS A 1 151 ? 10.893 -12.175 8.442 1.00 38.03 151 LYS A CA 1
ATOM 1248 C C . LYS A 1 151 ? 11.197 -11.603 7.048 1.00 38.03 151 LYS A C 1
ATOM 1250 O O . LYS A 1 151 ? 12.067 -12.121 6.358 1.00 38.03 151 LYS A O 1
ATOM 1255 N N . HIS A 1 152 ? 10.529 -10.495 6.712 1.00 48.59 152 HIS A N 1
ATOM 1256 C CA . HIS A 1 152 ? 10.809 -9.565 5.599 1.00 48.59 152 HIS A CA 1
ATOM 1257 C C . HIS A 1 152 ? 10.153 -9.809 4.226 1.00 48.59 152 HIS A C 1
ATOM 1259 O O . HIS A 1 152 ? 10.475 -9.073 3.291 1.00 48.59 152 HIS A O 1
ATOM 1265 N N . ASP A 1 153 ? 9.209 -10.742 4.076 1.00 54.41 153 ASP A N 1
ATOM 1266 C CA . ASP A 1 153 ? 8.558 -10.946 2.774 1.00 54.41 153 ASP A CA 1
ATOM 1267 C C . ASP A 1 153 ? 7.471 -9.901 2.495 1.00 54.41 153 ASP A C 1
ATOM 1269 O O . ASP A 1 153 ? 6.448 -9.841 3.168 1.00 54.41 153 ASP A O 1
ATOM 1273 N N . ILE A 1 154 ? 7.668 -9.088 1.458 1.00 68.94 154 ILE A N 1
ATOM 1274 C CA . ILE A 1 154 ? 6.660 -8.135 0.989 1.00 68.94 154 ILE A CA 1
ATOM 1275 C C . ILE A 1 154 ? 5.654 -8.841 0.076 1.00 68.94 154 ILE A C 1
ATOM 1277 O O . ILE A 1 154 ? 6.015 -9.501 -0.905 1.00 68.94 154 ILE A O 1
ATOM 1281 N N . TYR A 1 155 ? 4.371 -8.702 0.411 1.00 75.81 155 TYR A N 1
ATOM 1282 C CA . TYR A 1 155 ? 3.278 -9.410 -0.241 1.00 75.81 155 TYR A CA 1
ATOM 1283 C C . TYR A 1 155 ? 2.915 -8.789 -1.593 1.00 75.81 155 TYR A C 1
ATOM 1285 O O . TYR A 1 155 ? 2.887 -7.569 -1.775 1.00 75.81 155 TYR A O 1
ATOM 1293 N N . SER A 1 156 ? 2.615 -9.639 -2.576 1.00 80.31 156 SER A N 1
ATOM 1294 C CA . SER A 1 156 ? 2.101 -9.191 -3.869 1.00 80.31 156 SER A CA 1
ATOM 1295 C C . SER A 1 156 ? 1.106 -10.182 -4.460 1.00 80.31 156 SER A C 1
ATOM 1297 O O . SER A 1 156 ? 1.268 -11.399 -4.315 1.00 80.31 156 SER A O 1
ATOM 1299 N N . ILE A 1 157 ? 0.090 -9.656 -5.148 1.00 83.31 157 ILE A N 1
ATOM 1300 C CA . ILE A 1 157 ? -0.947 -10.433 -5.840 1.00 83.31 157 ILE A CA 1
ATOM 1301 C C . ILE A 1 157 ? -0.983 -10.024 -7.305 1.00 83.31 157 ILE A C 1
ATOM 1303 O O . ILE A 1 157 ? -1.105 -8.844 -7.600 1.00 83.31 157 ILE A O 1
ATOM 1307 N N . SER A 1 158 ? -0.973 -10.990 -8.219 1.00 85.00 158 SER A N 1
ATOM 1308 C CA . SER A 1 158 ? -1.385 -10.770 -9.609 1.00 85.00 158 SER A CA 1
ATOM 1309 C C . SER A 1 158 ? -2.844 -11.178 -9.780 1.00 85.00 158 SER A C 1
ATOM 1311 O O . SER A 1 158 ? -3.217 -12.269 -9.349 1.00 85.00 158 SER A O 1
ATOM 1313 N N . ILE A 1 159 ? -3.660 -10.325 -10.400 1.00 84.00 159 ILE A N 1
ATOM 1314 C CA . ILE A 1 159 ? -5.072 -10.589 -10.703 1.00 84.00 159 ILE A CA 1
ATOM 1315 C C . ILE A 1 159 ? -5.282 -10.468 -12.208 1.00 84.00 159 ILE A C 1
ATOM 1317 O O . ILE A 1 159 ? -5.002 -9.423 -12.796 1.00 84.00 159 ILE A O 1
ATOM 1321 N N . LYS A 1 160 ? -5.824 -11.523 -12.821 1.00 82.69 160 LYS A N 1
ATOM 1322 C CA . LYS A 1 160 ? -6.269 -11.537 -14.215 1.00 82.69 160 LYS A CA 1
ATOM 1323 C C . LYS A 1 160 ? -7.643 -12.182 -14.315 1.00 82.69 160 LYS A C 1
ATOM 1325 O O . LYS A 1 160 ? -7.876 -13.271 -13.792 1.00 82.69 160 LYS A O 1
ATOM 1330 N N . ASN A 1 161 ? -8.529 -11.552 -15.068 1.00 81.50 161 ASN A N 1
ATOM 1331 C CA . ASN A 1 161 ? -9.769 -12.157 -15.509 1.00 81.50 161 ASN A CA 1
ATOM 1332 C C . ASN A 1 161 ? -9.898 -11.983 -17.026 1.00 81.50 161 ASN A C 1
ATOM 1334 O O . ASN A 1 161 ? -10.137 -10.875 -17.491 1.00 81.50 161 ASN A O 1
ATOM 1338 N N . PRO A 1 162 ? -9.746 -13.057 -17.817 1.00 75.00 162 PRO A N 1
ATOM 1339 C CA . PRO A 1 162 ? -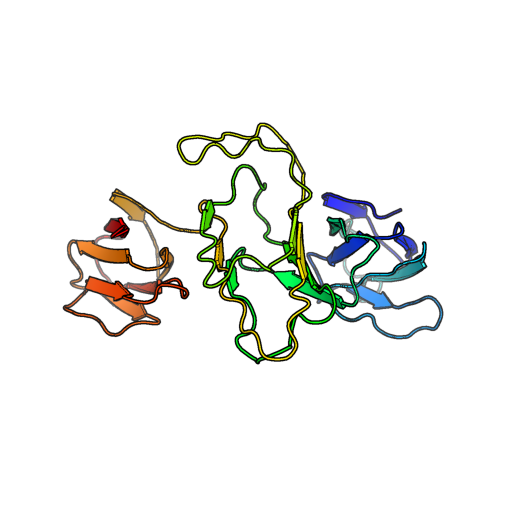9.775 -12.963 -19.272 1.00 75.00 162 PRO A CA 1
ATOM 1340 C C . PRO A 1 162 ? -11.170 -12.659 -19.847 1.00 75.00 162 PRO A C 1
ATOM 1342 O O . PRO A 1 162 ? -11.291 -12.552 -21.064 1.00 75.00 162 PRO A O 1
ATOM 1345 N N . LYS A 1 163 ? -12.228 -12.551 -19.025 1.00 77.50 163 LYS A N 1
ATOM 1346 C CA . LYS A 1 163 ? -13.592 -12.237 -19.480 1.00 77.50 163 LYS A CA 1
ATOM 1347 C C . LYS A 1 163 ? -13.802 -10.714 -19.619 1.00 77.50 163 LYS A C 1
ATOM 1349 O O . LYS A 1 163 ? -13.934 -10.051 -18.585 1.00 77.50 163 LYS A O 1
ATOM 1354 N N . PRO A 1 164 ? -13.988 -10.175 -20.846 1.00 72.12 164 PRO A N 1
ATOM 1355 C CA . PRO A 1 164 ? -14.024 -8.730 -21.114 1.00 72.12 164 PRO A CA 1
ATOM 1356 C C . PRO A 1 164 ? -15.085 -7.917 -20.369 1.00 72.12 164 PRO A C 1
ATOM 1358 O O . PRO A 1 164 ? -14.899 -6.724 -20.166 1.00 72.12 164 PRO A O 1
ATOM 1361 N N . SER A 1 165 ? -16.192 -8.546 -19.969 1.00 79.00 165 SER A N 1
ATOM 1362 C CA . SER A 1 165 ? -17.324 -7.903 -19.286 1.00 79.00 165 SER A CA 1
ATOM 1363 C C . SER A 1 165 ? -17.426 -8.254 -17.801 1.00 79.00 165 SER A C 1
ATOM 1365 O O . SER A 1 165 ? -18.407 -7.908 -17.144 1.00 79.00 165 SER A O 1
ATOM 1367 N N . SER A 1 166 ? -16.457 -8.999 -17.271 1.00 76.81 166 SER A N 1
ATOM 1368 C CA . SER A 1 166 ? -16.517 -9.469 -15.892 1.00 76.81 166 SER A CA 1
ATOM 1369 C C . SER A 1 166 ? -16.091 -8.389 -14.903 1.00 76.81 166 SER A C 1
ATOM 1371 O O . SER A 1 166 ? -15.194 -7.588 -15.171 1.00 76.81 166 SER A O 1
ATOM 1373 N N . VAL A 1 167 ? -16.737 -8.409 -13.740 1.00 78.44 167 VAL A N 1
ATOM 1374 C CA . VAL A 1 167 ? -16.325 -7.658 -12.554 1.00 78.44 167 VAL A CA 1
ATOM 1375 C C . VAL A 1 167 ? -15.628 -8.629 -11.609 1.00 78.44 167 VAL A C 1
ATOM 1377 O O . VAL A 1 167 ? -16.087 -9.758 -11.409 1.00 78.44 167 VAL A O 1
ATOM 1380 N N . VAL A 1 168 ? -14.503 -8.198 -11.047 1.00 74.56 168 VAL A N 1
ATOM 1381 C CA . VAL A 1 168 ? -13.752 -8.953 -10.044 1.00 74.56 168 VAL A CA 1
ATOM 1382 C C . VAL A 1 168 ? -13.996 -8.299 -8.691 1.00 74.56 168 VAL A C 1
ATOM 1384 O O . VAL A 1 168 ? -13.788 -7.098 -8.550 1.00 74.56 168 VAL A O 1
ATOM 1387 N N . ASN A 1 169 ? -14.413 -9.095 -7.705 1.00 72.62 169 ASN A N 1
ATOM 1388 C CA . ASN A 1 169 ? -14.681 -8.647 -6.338 1.00 72.62 169 ASN A CA 1
ATOM 1389 C C . ASN A 1 169 ? -13.760 -9.391 -5.366 1.00 72.62 169 ASN A C 1
ATOM 1391 O O . ASN A 1 169 ? -14.140 -10.392 -4.779 1.00 72.62 169 ASN A O 1
ATOM 1395 N N . ILE A 1 170 ? -12.521 -8.935 -5.216 1.00 75.44 170 ILE A N 1
ATOM 1396 C CA . ILE A 1 170 ? -11.568 -9.490 -4.256 1.00 75.44 170 ILE A CA 1
ATOM 1397 C C . ILE A 1 170 ? -11.253 -8.419 -3.225 1.00 75.44 170 ILE A C 1
ATOM 1399 O O . ILE A 1 170 ? -11.033 -7.254 -3.562 1.00 75.44 170 ILE A O 1
ATOM 1403 N N . VAL A 1 171 ? -11.222 -8.842 -1.964 1.00 72.25 171 VAL A N 1
ATOM 1404 C CA . VAL A 1 171 ? -10.859 -7.995 -0.837 1.00 72.25 171 VAL A CA 1
ATOM 1405 C C . VAL A 1 171 ? -9.741 -8.669 -0.068 1.00 72.25 171 VAL A C 1
ATOM 1407 O O . VAL A 1 171 ? -9.800 -9.857 0.258 1.00 72.25 171 VAL A O 1
ATOM 1410 N N . VAL A 1 172 ? -8.690 -7.911 0.200 1.00 75.12 172 VAL A N 1
ATOM 1411 C CA . VAL A 1 172 ? -7.512 -8.398 0.913 1.00 75.12 172 VAL A CA 1
ATOM 1412 C C . VAL A 1 172 ? -7.166 -7.389 1.978 1.00 75.12 172 VAL A C 1
ATOM 1414 O O . VAL A 1 172 ? -7.165 -6.190 1.710 1.00 75.12 172 VAL A O 1
ATOM 1417 N N . TYR A 1 173 ? -6.873 -7.866 3.183 1.00 72.25 173 TYR A N 1
ATOM 1418 C CA . TYR A 1 173 ? -6.448 -6.978 4.245 1.00 72.25 173 TYR A CA 1
ATOM 1419 C C . TYR A 1 173 ? -5.415 -7.586 5.183 1.00 72.25 173 TYR A C 1
ATOM 1421 O O . TYR A 1 173 ? -5.419 -8.785 5.478 1.00 72.25 173 TYR A O 1
ATOM 1429 N N . ASN A 1 174 ? -4.538 -6.725 5.691 1.00 72.44 174 ASN A N 1
ATOM 1430 C CA . ASN A 1 174 ? -3.647 -7.050 6.788 1.00 72.44 174 ASN A CA 1
ATOM 1431 C C . ASN A 1 174 ? -4.453 -7.040 8.097 1.00 72.44 174 ASN A C 1
ATOM 1433 O O . ASN A 1 174 ? -4.838 -5.989 8.604 1.00 72.44 174 ASN A O 1
ATOM 1437 N N . TYR A 1 175 ? -4.717 -8.221 8.654 1.00 66.94 175 TYR A N 1
ATOM 1438 C CA . TYR A 1 175 ? -5.461 -8.358 9.909 1.00 66.94 175 TYR A CA 1
ATOM 1439 C C . TYR A 1 175 ? -4.716 -7.776 11.128 1.00 66.94 175 TYR A C 1
ATOM 1441 O O . TYR A 1 175 ? -5.377 -7.471 12.110 1.00 66.94 175 TYR A O 1
ATOM 1449 N N . HIS A 1 176 ? -3.390 -7.565 11.084 1.00 67.38 176 HIS A N 1
ATOM 1450 C CA . HIS A 1 176 ? -2.666 -6.873 12.165 1.00 67.38 176 HIS A CA 1
ATOM 1451 C C . HIS A 1 176 ? -2.952 -5.372 12.199 1.00 67.38 176 HIS A C 1
ATOM 1453 O O . HIS A 1 176 ? -2.909 -4.762 13.267 1.00 67.38 176 HIS A O 1
ATOM 1459 N N . LEU A 1 177 ? -3.262 -4.777 11.044 1.00 69.06 177 LEU A N 1
ATOM 1460 C CA . LEU A 1 177 ? -3.704 -3.383 10.970 1.00 69.06 177 LEU A CA 1
ATOM 1461 C C . LEU A 1 177 ? -5.138 -3.217 11.465 1.00 69.06 177 LEU A C 1
ATOM 1463 O O . LEU A 1 177 ? -5.569 -2.105 11.768 1.00 69.06 177 LEU A O 1
ATOM 1467 N N . MET A 1 178 ? -5.882 -4.320 11.538 1.00 76.62 178 MET A N 1
ATOM 1468 C CA . MET A 1 178 ? -7.277 -4.305 11.919 1.00 76.62 178 MET A CA 1
ATOM 1469 C C . MET A 1 178 ? -7.460 -4.676 13.384 1.00 76.62 178 MET A C 1
ATOM 1471 O O . MET A 1 178 ? -6.953 -5.688 13.862 1.00 76.62 178 MET A O 1
ATOM 1475 N N . LYS A 1 179 ? -8.232 -3.875 14.117 1.00 79.81 179 LYS A N 1
ATOM 1476 C CA . LYS A 1 179 ? -8.565 -4.199 15.507 1.00 79.81 179 LYS A CA 1
ATOM 1477 C C . LYS A 1 179 ? -9.768 -5.139 15.543 1.00 79.81 179 LYS A C 1
ATOM 1479 O O . LYS A 1 179 ? -10.839 -4.835 15.022 1.00 79.81 179 LYS A O 1
ATOM 1484 N N . THR A 1 180 ? -9.589 -6.284 16.192 1.00 78.81 180 THR A N 1
ATOM 1485 C CA . THR A 1 180 ? -10.637 -7.288 16.423 1.00 78.81 180 THR A CA 1
ATOM 1486 C C . THR A 1 180 ? -10.630 -7.745 17.873 1.00 78.81 180 THR A C 1
ATOM 1488 O O . THR A 1 180 ? -9.581 -7.750 18.513 1.00 78.81 180 THR A O 1
ATOM 1491 N N . GLY A 1 181 ? -11.777 -8.203 18.364 1.00 82.38 181 GLY A N 1
ATOM 1492 C CA . GLY A 1 181 ? -11.939 -8.690 19.726 1.00 82.38 181 GLY A CA 1
ATOM 1493 C C . GLY A 1 181 ? -12.128 -7.568 20.742 1.00 82.38 181 GLY A C 1
ATOM 1494 O O . GLY A 1 181 ? -12.532 -6.455 20.403 1.00 82.38 181 GLY A O 1
ATOM 1495 N N . ASP A 1 182 ? -11.853 -7.902 21.994 1.00 83.94 182 ASP A N 1
ATOM 1496 C CA . ASP A 1 182 ? -11.977 -7.013 23.141 1.00 83.94 182 ASP A CA 1
ATOM 1497 C C . ASP A 1 182 ? -10.622 -6.387 23.458 1.00 83.94 182 ASP A C 1
ATOM 1499 O O . ASP A 1 182 ? -9.628 -7.100 23.602 1.00 83.94 182 ASP A O 1
ATOM 1503 N N . PHE A 1 183 ? -10.568 -5.062 23.569 1.00 82.50 183 PHE A N 1
ATOM 1504 C CA . PHE A 1 183 ? -9.328 -4.361 23.885 1.00 82.50 183 PHE A CA 1
ATOM 1505 C C . PHE A 1 183 ? -9.571 -3.079 24.668 1.00 82.50 183 PHE A C 1
ATOM 1507 O O . PHE A 1 183 ? -10.614 -2.436 24.570 1.00 82.50 183 PHE A O 1
ATOM 1514 N N . THR A 1 184 ? -8.560 -2.702 25.441 1.00 83.75 184 THR A N 1
ATOM 1515 C CA . THR A 1 184 ? -8.552 -1.476 26.229 1.00 83.75 184 THR A CA 1
ATOM 1516 C C . THR A 1 184 ? -7.357 -0.644 25.806 1.00 83.75 184 THR A C 1
ATOM 1518 O O . THR A 1 184 ? -6.237 -1.148 25.791 1.00 83.75 184 THR A O 1
ATOM 1521 N N . GLU A 1 185 ? -7.583 0.624 25.487 1.00 83.62 185 GLU A N 1
ATOM 1522 C CA . GLU A 1 185 ? -6.530 1.541 25.047 1.00 83.62 185 GLU A CA 1
ATOM 1523 C C . GLU A 1 185 ? -6.560 2.808 25.897 1.00 83.62 185 GLU A C 1
ATOM 1525 O O . GLU A 1 185 ? -7.628 3.304 26.273 1.00 83.62 185 GLU A O 1
ATOM 1530 N N . SER A 1 186 ? -5.370 3.326 26.199 1.00 82.44 186 SER A N 1
ATOM 1531 C CA . SER A 1 186 ? -5.202 4.635 26.818 1.00 82.44 186 SER A CA 1
ATOM 1532 C C . SER A 1 186 ? -4.678 5.633 25.796 1.00 82.44 186 SER A C 1
ATOM 1534 O O . SER A 1 186 ? -3.622 5.393 25.217 1.00 82.44 186 SER A O 1
ATOM 1536 N N . PHE A 1 187 ? -5.355 6.765 25.616 1.00 83.94 187 PHE A N 1
ATOM 1537 C CA . PHE A 1 187 ? -4.929 7.797 24.666 1.00 83.94 187 PHE A CA 1
ATOM 1538 C C . PHE A 1 187 ? -5.125 9.211 25.223 1.00 83.94 187 PHE A C 1
ATOM 1540 O O . PHE A 1 187 ? -5.936 9.446 26.120 1.00 83.94 187 PHE A O 1
ATOM 1547 N N . ASN A 1 188 ? -4.336 10.160 24.712 1.00 79.62 188 ASN A N 1
ATOM 1548 C CA . ASN A 1 188 ? -4.324 11.534 25.221 1.00 79.62 188 ASN A CA 1
ATOM 1549 C C . ASN A 1 188 ? -5.439 12.384 24.605 1.00 79.62 188 ASN A C 1
ATOM 1551 O O . ASN A 1 188 ? -6.258 12.942 25.335 1.00 79.62 188 ASN A O 1
ATOM 1555 N N . ASN A 1 189 ? -5.466 12.458 23.272 1.00 83.94 189 ASN A N 1
ATOM 1556 C CA . ASN A 1 189 ? -6.378 13.324 22.523 1.00 83.94 189 ASN A CA 1
ATOM 1557 C C . ASN A 1 189 ? -7.285 12.499 21.615 1.00 83.94 189 ASN A C 1
ATOM 1559 O O . ASN A 1 189 ? -8.506 12.569 21.738 1.00 83.94 189 ASN A O 1
ATOM 1563 N N . GLU A 1 190 ? -6.687 11.687 20.748 1.00 90.44 190 GLU A N 1
ATOM 1564 C CA . GLU A 1 190 ? -7.409 10.830 19.819 1.00 90.44 190 GLU A CA 1
ATOM 1565 C C . GLU A 1 190 ? -6.696 9.500 19.592 1.00 90.44 190 GLU A C 1
ATOM 1567 O O . GLU A 1 190 ? -5.501 9.364 19.867 1.00 90.44 190 GLU A O 1
ATOM 1572 N N . ILE A 1 191 ? -7.453 8.526 19.100 1.00 88.88 191 ILE A N 1
ATOM 1573 C CA . ILE A 1 191 ? -6.960 7.230 18.648 1.00 88.88 191 ILE A CA 1
ATOM 1574 C C . ILE A 1 191 ? -7.791 6.774 17.450 1.00 88.88 191 ILE A C 1
ATOM 1576 O O . ILE A 1 191 ? -9.000 7.002 17.411 1.00 88.88 191 ILE A O 1
ATOM 1580 N N . SER A 1 192 ? -7.147 6.145 16.468 1.00 89.69 192 SER A N 1
ATOM 1581 C CA . SER A 1 192 ? -7.803 5.671 15.248 1.00 89.69 192 SER A CA 1
ATOM 1582 C C . SER A 1 192 ? -7.709 4.159 15.119 1.00 89.69 192 SER A C 1
ATOM 1584 O O . SER A 1 192 ? -6.690 3.548 15.441 1.00 89.69 192 SER A O 1
ATOM 1586 N N . TYR A 1 193 ? -8.782 3.569 14.609 1.00 87.12 193 TYR A N 1
ATOM 1587 C CA . TYR A 1 193 ? -8.932 2.146 14.384 1.00 87.12 193 TYR A CA 1
ATOM 1588 C C . TYR A 1 193 ? -9.413 1.886 12.963 1.00 87.12 193 TYR A C 1
ATOM 1590 O O . TYR A 1 193 ? -10.287 2.583 12.443 1.00 87.12 193 TYR A O 1
ATOM 1598 N N . VAL A 1 194 ? -8.880 0.824 12.372 1.00 84.19 194 VAL A N 1
ATOM 1599 C CA . VAL A 1 194 ? -9.441 0.192 11.182 1.00 84.19 194 VAL A CA 1
ATOM 1600 C C . VAL A 1 194 ? -10.058 -1.118 11.647 1.00 84.19 194 VAL A C 1
ATOM 1602 O O . VAL A 1 194 ? -9.383 -1.948 12.251 1.00 84.19 194 VAL A O 1
ATOM 1605 N N . ILE A 1 195 ? -11.356 -1.287 11.439 1.00 84.31 195 ILE A N 1
ATOM 1606 C CA . ILE A 1 195 ? -12.102 -2.479 11.846 1.00 84.31 195 ILE A CA 1
ATOM 1607 C C . ILE A 1 195 ? -12.449 -3.274 10.580 1.00 84.31 195 ILE A C 1
ATOM 1609 O O . ILE A 1 195 ? -12.780 -2.651 9.567 1.00 84.31 195 ILE A O 1
ATOM 1613 N N . PRO A 1 196 ? -12.383 -4.620 10.582 1.00 77.19 196 PRO A N 1
ATOM 1614 C CA . PRO A 1 196 ? -12.645 -5.394 9.372 1.00 77.19 196 PRO A CA 1
ATOM 1615 C C . PRO A 1 196 ? -14.043 -5.152 8.777 1.00 77.19 196 PRO A C 1
ATOM 1617 O O . PRO A 1 196 ? -14.959 -4.742 9.497 1.00 77.19 196 PRO A O 1
ATOM 1620 N N . PRO A 1 197 ? -14.250 -5.471 7.486 1.00 76.31 197 PRO A N 1
ATOM 1621 C CA . PRO A 1 197 ? -15.582 -5.500 6.879 1.00 76.31 197 PRO A CA 1
ATOM 1622 C C . PRO A 1 197 ? -16.559 -6.393 7.669 1.00 76.31 197 PRO A C 1
ATOM 1624 O O . PRO A 1 197 ? -16.138 -7.267 8.435 1.00 76.31 197 PRO A O 1
ATOM 1627 N N . ARG A 1 198 ? -17.870 -6.177 7.500 1.00 78.75 198 ARG A N 1
ATOM 1628 C CA . ARG A 1 198 ? -18.944 -6.875 8.244 1.00 78.75 198 ARG A CA 1
ATOM 1629 C C . ARG A 1 198 ? -18.736 -6.922 9.761 1.00 78.75 198 ARG A C 1
ATOM 1631 O O . ARG A 1 198 ? -18.995 -7.945 10.392 1.00 78.75 198 ARG A O 1
ATOM 1638 N N . SER A 1 199 ? -18.240 -5.852 10.366 1.00 83.00 199 SER A N 1
ATOM 1639 C CA . SER A 1 199 ? -17.934 -5.846 11.798 1.00 83.00 199 SER A CA 1
ATOM 1640 C C . SER A 1 199 ? -18.715 -4.777 12.543 1.00 83.00 199 SER A C 1
ATOM 1642 O O . SER A 1 199 ? -19.073 -3.733 11.994 1.00 83.00 199 SER A O 1
ATOM 1644 N N . VAL A 1 200 ? -18.968 -5.052 13.819 1.00 87.31 200 VAL A N 1
ATOM 1645 C CA . VAL A 1 200 ? -19.517 -4.090 14.773 1.00 87.31 200 VAL A CA 1
ATOM 1646 C C . VAL A 1 200 ? -18.389 -3.613 15.671 1.00 87.31 200 VAL A C 1
ATOM 1648 O O . VAL A 1 200 ? -17.685 -4.432 16.261 1.00 87.31 200 VAL A O 1
ATOM 1651 N N . PHE A 1 201 ? -18.256 -2.299 15.800 1.00 91.50 201 PHE A N 1
ATOM 1652 C CA . PHE A 1 201 ? -17.438 -1.643 16.809 1.00 91.50 201 PHE A CA 1
ATOM 1653 C C . PHE A 1 201 ? -18.335 -1.127 17.930 1.00 91.50 201 PHE A C 1
ATOM 1655 O O . PHE A 1 201 ? -19.360 -0.494 17.671 1.00 91.50 201 PHE A O 1
ATOM 1662 N N . VAL A 1 202 ? -17.932 -1.365 19.174 1.00 91.81 202 VAL A N 1
ATOM 1663 C CA . VAL A 1 202 ? -18.621 -0.909 20.380 1.00 91.81 202 VAL A CA 1
ATOM 1664 C C . VAL A 1 202 ? -17.610 -0.276 21.323 1.00 91.81 202 VAL A C 1
ATOM 1666 O O . VAL A 1 202 ? -16.697 -0.953 21.784 1.00 91.81 202 VAL A O 1
ATOM 1669 N N . ALA A 1 203 ? -17.814 0.990 21.666 1.00 90.38 203 ALA A N 1
ATOM 1670 C CA . ALA A 1 203 ? -17.131 1.668 22.756 1.00 90.38 203 ALA A CA 1
ATOM 1671 C C . ALA A 1 203 ? -17.988 1.609 24.027 1.00 90.38 203 ALA A C 1
ATOM 1673 O O . ALA A 1 203 ? -19.148 2.031 24.041 1.00 90.38 203 ALA A O 1
ATOM 1674 N N . PHE A 1 204 ? -17.417 1.088 25.109 1.00 84.81 204 PHE A N 1
ATOM 1675 C CA . PHE A 1 204 ? -18.077 1.036 26.406 1.00 84.81 204 PHE A CA 1
ATOM 1676 C C . PHE A 1 204 ? -17.750 2.321 27.171 1.00 84.81 204 PHE A C 1
ATOM 1678 O O . PHE A 1 204 ? -16.582 2.653 27.366 1.00 84.81 204 PHE A O 1
ATOM 1685 N N . ASN A 1 205 ? -18.794 3.038 27.598 1.00 82.94 205 ASN A N 1
ATOM 1686 C CA . ASN A 1 205 ? -18.743 4.400 28.152 1.00 82.94 205 ASN A CA 1
ATOM 1687 C C . ASN A 1 205 ? -18.315 5.454 27.107 1.00 82.94 205 ASN A C 1
ATOM 1689 O O . ASN A 1 205 ? -17.200 5.974 27.167 1.00 82.94 205 ASN A O 1
ATOM 1693 N N . PRO A 1 206 ? -19.184 5.772 26.126 1.00 84.50 206 PRO A N 1
ATOM 1694 C CA . PRO A 1 206 ? -18.902 6.795 25.117 1.00 84.50 206 PRO A CA 1
ATOM 1695 C C . PRO A 1 206 ? -18.965 8.230 25.668 1.00 84.50 206 PRO A C 1
ATOM 1697 O O . PRO A 1 206 ? -18.565 9.161 24.974 1.00 84.50 206 PRO A O 1
ATOM 1700 N N . ASP A 1 207 ? -19.457 8.426 26.894 1.00 84.50 207 ASP A N 1
ATOM 1701 C CA . ASP A 1 207 ? -19.598 9.746 27.509 1.00 84.50 207 ASP A CA 1
ATOM 1702 C C . ASP A 1 207 ? -18.243 10.451 27.652 1.00 84.50 207 ASP A C 1
ATOM 1704 O O . ASP A 1 207 ? -17.281 9.902 28.191 1.00 84.50 207 ASP A O 1
ATOM 1708 N N . GLY A 1 208 ? -18.175 11.698 27.184 1.00 84.00 208 GLY A N 1
ATOM 1709 C CA . GLY A 1 208 ? -16.930 12.466 27.149 1.00 84.00 208 GLY A CA 1
ATOM 1710 C C . GLY A 1 208 ? -16.024 12.140 25.958 1.00 84.00 208 GLY A C 1
ATOM 1711 O O . GLY A 1 208 ? -14.880 12.593 25.943 1.00 84.00 208 GLY A O 1
ATOM 1712 N N . PHE A 1 209 ? -16.522 11.408 24.956 1.00 88.31 209 PHE A N 1
ATOM 1713 C CA . PHE A 1 209 ? -15.826 11.140 23.699 1.00 88.31 209 PHE A CA 1
ATOM 1714 C C . PHE A 1 209 ? -16.695 11.499 22.484 1.00 88.31 209 PHE A C 1
ATOM 1716 O O . PHE A 1 209 ? -17.918 11.361 22.509 1.00 88.31 209 PHE A O 1
ATOM 1723 N N . THR A 1 210 ? -16.062 11.947 21.400 1.00 90.69 210 THR A N 1
ATOM 1724 C CA . THR A 1 210 ? -16.661 11.987 20.059 1.00 90.69 210 THR A CA 1
ATOM 1725 C C . THR A 1 210 ? -16.060 10.909 19.180 1.00 90.69 210 THR A C 1
ATOM 1727 O O . THR A 1 210 ? -14.954 10.426 19.416 1.00 90.69 210 THR A O 1
ATOM 1730 N N . PHE A 1 211 ? -16.805 10.546 18.144 1.00 91.69 211 PHE A N 1
ATOM 1731 C CA . PHE A 1 211 ? -16.427 9.508 17.205 1.00 91.69 211 PHE A CA 1
ATOM 1732 C C . PHE A 1 211 ? -16.586 10.057 15.792 1.00 91.69 211 PHE A C 1
ATOM 1734 O O . PHE A 1 211 ? -17.665 10.519 15.424 1.00 91.69 211 PHE A O 1
ATOM 1741 N N . GLU A 1 212 ? -15.516 9.997 15.015 1.00 93.19 212 GLU A N 1
ATOM 1742 C CA . GLU A 1 212 ? -15.540 10.194 13.570 1.00 93.19 212 GLU A CA 1
ATOM 1743 C C . GLU A 1 212 ? -15.471 8.816 12.928 1.00 93.19 212 GLU A C 1
ATOM 1745 O O . GLU A 1 212 ? -14.635 7.997 13.303 1.00 93.19 212 GLU A O 1
ATOM 1750 N N . SER A 1 213 ? -16.378 8.514 12.004 1.00 91.44 213 SER A N 1
ATOM 1751 C CA . SER A 1 213 ? -16.416 7.200 11.378 1.00 91.44 213 SER A CA 1
ATOM 1752 C C . SER A 1 213 ? -16.849 7.274 9.925 1.00 91.44 213 SER A C 1
ATOM 1754 O O . SER A 1 213 ? -17.634 8.132 9.528 1.00 91.44 213 SER A O 1
ATOM 1756 N N . SER A 1 214 ? -16.338 6.319 9.154 1.00 88.19 214 SER A N 1
ATOM 1757 C CA . SER A 1 214 ? -16.786 6.018 7.791 1.00 88.19 214 SER A CA 1
ATOM 1758 C C . SER A 1 214 ? -18.222 5.476 7.719 1.00 88.19 214 SER A C 1
ATOM 1760 O O . SER A 1 214 ? -18.828 5.540 6.653 1.00 88.19 214 SER A O 1
ATOM 1762 N N . ALA A 1 215 ? -18.792 4.990 8.829 1.00 88.06 215 ALA A N 1
ATOM 1763 C CA . ALA A 1 215 ? -20.194 4.583 8.914 1.00 88.06 215 ALA A CA 1
ATOM 1764 C C . ALA A 1 215 ? -20.972 5.454 9.908 1.00 88.06 215 ALA A C 1
ATOM 1766 O O . ALA A 1 215 ? -20.426 5.967 10.885 1.00 88.06 215 ALA A O 1
ATOM 1767 N N . GLN A 1 216 ? -22.279 5.590 9.682 1.00 88.56 216 GLN A N 1
ATOM 1768 C CA . GLN A 1 216 ? -23.154 6.264 10.637 1.00 88.56 216 GLN A CA 1
ATOM 1769 C C . GLN A 1 216 ? -23.313 5.418 11.914 1.00 88.56 216 GLN A C 1
ATOM 1771 O O . GLN A 1 216 ? -23.420 4.190 11.828 1.00 88.56 216 GLN A O 1
ATOM 1776 N N . PRO A 1 217 ? -23.338 6.041 13.106 1.00 90.69 217 PRO A N 1
ATOM 1777 C CA . PRO A 1 217 ? -23.535 5.312 14.350 1.00 90.69 217 PRO A CA 1
ATOM 1778 C C . PRO A 1 217 ? -24.957 4.746 14.430 1.00 90.69 217 PRO A C 1
ATOM 1780 O O . PRO A 1 217 ? -25.932 5.445 14.163 1.00 90.69 217 PRO A O 1
ATOM 1783 N N . ILE A 1 218 ? -25.088 3.500 14.891 1.00 90.88 218 ILE A N 1
ATOM 1784 C CA . ILE A 1 218 ? -26.392 2.929 15.274 1.00 90.88 218 ILE A CA 1
ATOM 1785 C C . ILE A 1 218 ? -26.876 3.581 16.577 1.00 90.88 218 ILE A C 1
ATOM 1787 O O . ILE A 1 218 ? -28.061 3.842 16.769 1.00 90.88 218 ILE A O 1
ATOM 1791 N N . LYS A 1 219 ? -25.938 3.819 17.498 1.00 89.94 219 LYS A N 1
ATOM 1792 C CA . LYS A 1 219 ? -26.120 4.520 18.776 1.00 89.94 219 LYS A CA 1
ATOM 1793 C C . LYS A 1 219 ? -24.769 5.115 19.206 1.00 89.94 219 LYS A C 1
ATOM 1795 O O . LYS A 1 219 ? -23.751 4.734 18.623 1.00 89.94 219 LYS A O 1
ATOM 1800 N N . PRO A 1 220 ? -24.711 6.014 20.207 1.00 87.88 220 PRO A N 1
ATOM 1801 C CA . PRO A 1 220 ? -23.444 6.586 20.661 1.00 87.88 220 PRO A CA 1
ATOM 1802 C C . PRO A 1 220 ? -22.394 5.506 20.955 1.00 87.88 220 PRO A C 1
ATOM 1804 O O . PRO A 1 220 ? -22.659 4.564 21.702 1.00 87.88 220 PRO A O 1
ATOM 1807 N N . GLY A 1 221 ? -21.223 5.622 20.321 1.00 87.94 221 GLY A N 1
ATOM 1808 C CA . GLY A 1 221 ? -20.123 4.665 20.456 1.00 87.94 221 GLY A CA 1
ATOM 1809 C C . GLY A 1 221 ? -20.323 3.311 19.765 1.00 87.94 221 GLY A C 1
ATOM 1810 O O . GLY A 1 221 ? -19.493 2.431 19.966 1.00 87.94 221 GLY A O 1
ATOM 1811 N N . VAL A 1 222 ? -21.385 3.105 18.973 1.00 92.06 222 VAL A N 1
ATOM 1812 C CA . VAL A 1 222 ? -21.627 1.836 18.268 1.00 92.06 222 VAL A CA 1
ATOM 1813 C C . VAL A 1 222 ? -21.811 2.040 16.780 1.00 92.06 222 VAL A C 1
ATOM 1815 O O . VAL A 1 222 ? -22.733 2.725 16.336 1.00 92.06 222 VAL A O 1
ATOM 1818 N N . PHE A 1 223 ? -20.961 1.359 16.026 1.00 92.38 223 PHE A N 1
ATOM 1819 C CA . PHE A 1 223 ? -20.860 1.462 14.582 1.00 92.38 223 PHE A CA 1
ATOM 1820 C C . PHE A 1 223 ? -20.922 0.067 13.982 1.00 92.38 223 PHE A C 1
ATOM 1822 O O . PHE A 1 223 ? -20.358 -0.880 14.529 1.00 92.38 223 PHE A O 1
ATOM 1829 N N . TYR A 1 224 ? -21.605 -0.055 12.855 1.00 87.75 224 TYR A N 1
ATOM 1830 C CA . TYR A 1 224 ? -21.679 -1.287 12.089 1.00 87.75 224 TYR A CA 1
ATOM 1831 C C . TYR A 1 224 ? -21.403 -0.960 10.633 1.00 87.75 224 TYR A C 1
ATOM 1833 O O . TYR A 1 224 ? -21.981 -0.020 10.092 1.00 87.75 224 TYR A O 1
ATOM 1841 N N . SER A 1 225 ? -20.534 -1.749 10.014 1.00 81.69 225 SER A N 1
ATOM 1842 C CA . SER A 1 225 ? -20.395 -1.778 8.565 1.00 81.69 225 SER A CA 1
ATOM 1843 C C . SER A 1 225 ? -21.011 -3.077 8.068 1.00 81.69 225 SER A C 1
ATOM 1845 O O . SER A 1 225 ? -20.533 -4.154 8.427 1.00 81.69 225 SER A O 1
ATOM 1847 N N . ASP A 1 226 ? -22.066 -2.984 7.256 1.00 76.81 226 ASP A N 1
ATOM 1848 C CA . ASP A 1 226 ? -22.595 -4.134 6.512 1.00 76.81 226 ASP A CA 1
ATOM 1849 C C . ASP A 1 226 ? -21.748 -4.459 5.274 1.00 76.81 226 ASP A C 1
ATOM 1851 O O . ASP A 1 226 ? -21.936 -5.502 4.642 1.00 76.81 226 ASP A O 1
ATOM 1855 N N . SER A 1 227 ? -20.789 -3.582 4.958 1.00 75.75 227 SER A N 1
ATOM 1856 C CA . SER A 1 227 ? -19.972 -3.683 3.768 1.00 75.75 227 SER A CA 1
ATOM 1857 C C . SER A 1 227 ? -19.208 -4.996 3.793 1.00 75.75 227 SER A C 1
ATOM 1859 O O . SER A 1 227 ? -18.463 -5.297 4.730 1.00 75.75 227 SER A O 1
ATOM 1861 N N . LEU A 1 228 ? -19.390 -5.785 2.734 1.00 66.44 228 LEU A N 1
ATOM 1862 C CA . LEU A 1 228 ? -18.595 -6.987 2.480 1.00 66.44 228 LEU A CA 1
ATOM 1863 C C . LEU A 1 228 ? -17.144 -6.636 2.167 1.00 66.44 228 LEU A C 1
ATOM 1865 O O . LEU A 1 228 ? -16.259 -7.476 2.321 1.00 66.44 228 LEU A O 1
ATOM 1869 N N . THR A 1 229 ? -16.919 -5.407 1.704 1.00 64.75 229 THR A N 1
ATOM 1870 C CA . THR A 1 229 ? -15.650 -5.020 1.120 1.00 64.75 229 THR A CA 1
ATOM 1871 C C . THR A 1 229 ? -14.926 -3.973 1.931 1.00 64.75 229 THR A C 1
ATOM 1873 O O . THR A 1 229 ? -13.734 -4.128 2.126 1.00 64.75 229 THR A O 1
ATOM 1876 N N . GLU A 1 230 ? -15.611 -2.955 2.446 1.00 76.56 230 GLU A N 1
ATOM 1877 C CA . GLU A 1 230 ? -14.954 -1.792 3.043 1.00 76.56 230 GLU A CA 1
ATOM 1878 C C . GLU A 1 230 ? -14.786 -1.921 4.560 1.00 76.56 230 GLU A C 1
ATOM 1880 O O . GLU A 1 230 ? -15.761 -2.204 5.269 1.00 76.56 230 GLU A O 1
ATOM 1885 N N . PRO A 1 231 ? -13.563 -1.708 5.079 1.00 80.75 231 PRO A N 1
ATOM 1886 C CA . PRO A 1 231 ? -13.318 -1.691 6.501 1.00 80.75 231 PRO A CA 1
ATOM 1887 C C . PRO A 1 231 ? -13.923 -0.434 7.111 1.00 80.75 231 PRO A C 1
ATOM 1889 O O . PRO A 1 231 ? -14.031 0.621 6.486 1.00 80.75 231 PRO A O 1
ATOM 1892 N N . LEU A 1 232 ? -14.285 -0.555 8.375 1.00 86.81 232 LEU A N 1
ATOM 1893 C CA . LEU A 1 232 ? -14.848 0.524 9.155 1.00 86.81 232 LEU A CA 1
ATOM 1894 C C . LEU A 1 232 ? -13.707 1.305 9.814 1.00 86.81 232 LEU A C 1
ATOM 1896 O O . LEU A 1 232 ? -13.088 0.837 10.767 1.00 86.81 232 LEU A O 1
ATOM 1900 N N . ALA A 1 233 ? -13.422 2.498 9.300 1.00 89.62 233 ALA A N 1
ATOM 1901 C CA . ALA A 1 233 ? -12.526 3.453 9.946 1.00 89.62 233 ALA A CA 1
ATOM 1902 C C . ALA A 1 233 ? -13.267 4.207 11.060 1.00 89.62 233 ALA A C 1
ATOM 1904 O O . ALA A 1 233 ? -14.379 4.704 10.828 1.00 89.62 233 ALA A O 1
ATOM 1905 N N . ILE A 1 234 ? -12.660 4.278 12.248 1.00 90.81 234 ILE A N 1
ATOM 1906 C CA . ILE A 1 234 ? -13.177 4.993 13.423 1.00 90.81 234 ILE A CA 1
ATOM 1907 C C . ILE A 1 234 ? -12.040 5.753 14.093 1.00 90.81 234 ILE A C 1
ATOM 1909 O O . ILE A 1 234 ? -11.038 5.154 14.468 1.00 90.81 234 ILE A O 1
ATOM 1913 N N . THR A 1 235 ? -12.235 7.043 14.331 1.00 92.69 235 THR A N 1
ATOM 1914 C CA . THR A 1 235 ? -11.376 7.873 15.173 1.00 92.69 235 THR A CA 1
ATOM 1915 C C . THR A 1 235 ? -12.158 8.296 16.405 1.00 92.69 235 THR A C 1
ATOM 1917 O O . THR A 1 235 ? -13.225 8.902 16.307 1.00 92.69 235 THR A O 1
ATOM 1920 N N . VAL A 1 236 ? -11.633 7.970 17.580 1.00 91.19 236 VAL A N 1
ATOM 1921 C CA . VAL A 1 236 ? -12.195 8.360 18.873 1.00 91.19 236 VAL A CA 1
ATOM 1922 C C . VAL A 1 236 ? -11.437 9.577 19.368 1.00 91.19 236 VAL A C 1
ATOM 1924 O O . VAL A 1 236 ? -10.211 9.541 19.435 1.00 91.19 236 VAL A O 1
ATOM 1927 N N . LYS A 1 237 ? -12.148 10.639 19.746 1.00 91.06 237 LYS A N 1
ATOM 1928 C CA . LYS A 1 237 ? -11.557 11.869 20.284 1.00 91.06 237 LYS A CA 1
ATOM 1929 C C . LYS A 1 237 ? -12.105 12.154 21.668 1.00 91.06 237 LYS A C 1
ATOM 1931 O O . LYS A 1 237 ? -13.299 12.027 21.926 1.00 91.06 237 LYS A O 1
ATOM 1936 N N . LYS A 1 238 ? -11.230 12.564 22.573 1.00 86.62 238 LYS A N 1
ATOM 1937 C CA . LYS A 1 238 ? -11.586 12.929 23.939 1.00 86.62 238 LYS A CA 1
ATOM 1938 C C . LYS A 1 238 ? -12.174 14.341 23.975 1.00 86.62 238 LYS A C 1
ATOM 1940 O O . LYS A 1 238 ? -11.568 15.286 23.476 1.00 86.62 238 LYS A O 1
ATOM 1945 N N . GLN A 1 239 ? -13.333 14.510 24.605 1.00 80.50 239 GLN A N 1
ATOM 1946 C CA . GLN A 1 239 ? -13.924 15.826 24.841 1.00 80.50 239 GLN A CA 1
ATOM 1947 C C . GLN A 1 239 ? -13.386 16.438 26.143 1.00 80.50 239 GLN A C 1
ATOM 1949 O O . GLN A 1 239 ? -13.578 15.906 27.239 1.00 80.50 239 GLN A O 1
ATOM 1954 N N . GLY A 1 240 ? -12.748 17.607 26.038 1.00 71.62 240 GLY A N 1
ATOM 1955 C CA . GLY A 1 240 ? -12.337 18.418 27.189 1.00 71.62 240 GLY A CA 1
ATOM 1956 C C . GLY A 1 240 ? -11.442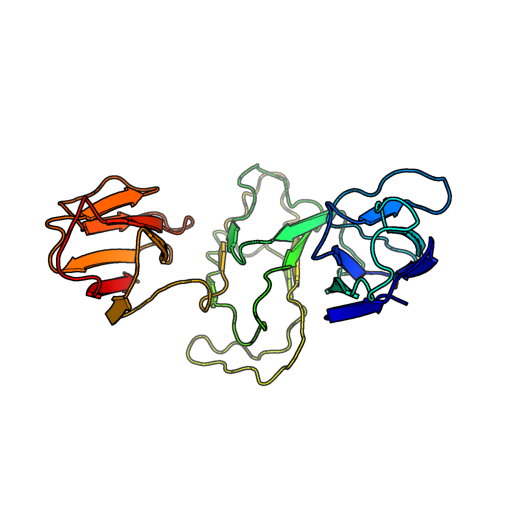 17.681 28.199 1.00 71.62 240 GLY A C 1
ATOM 1957 O O . GLY A 1 240 ? -10.566 16.898 27.840 1.00 71.62 240 GLY A O 1
ATOM 1958 N N . LYS A 1 241 ? -11.651 17.936 29.500 1.00 59.56 241 LYS A N 1
ATOM 1959 C CA . LYS A 1 241 ? -10.903 17.311 30.611 1.00 59.56 241 LYS A CA 1
ATOM 1960 C C . LYS A 1 241 ? -11.505 15.965 31.046 1.00 59.56 241 LYS A C 1
ATOM 1962 O O . LYS A 1 241 ? -11.696 15.756 32.246 1.00 59.56 241 LYS A O 1
ATOM 1967 N N . ALA A 1 242 ? -11.852 15.062 30.123 1.00 57.69 242 ALA A N 1
ATOM 1968 C CA . ALA A 1 242 ? -12.337 13.740 30.536 1.00 57.69 242 ALA A CA 1
ATOM 1969 C C . ALA A 1 242 ? -11.306 13.088 31.490 1.00 57.69 242 ALA A C 1
ATOM 1971 O O . ALA A 1 242 ? -10.100 13.112 31.237 1.00 57.69 242 ALA A O 1
ATOM 1972 N N . LYS A 1 243 ? -11.753 12.605 32.656 1.00 54.59 243 LYS A N 1
ATOM 1973 C CA . LYS A 1 243 ? -10.844 12.160 33.733 1.00 54.59 243 LYS A CA 1
ATOM 1974 C C . LYS A 1 243 ? -10.165 10.822 33.437 1.00 54.59 243 LYS A C 1
ATOM 1976 O O . LYS A 1 243 ? -9.105 10.559 33.991 1.00 54.59 243 LYS A O 1
ATOM 1981 N N . ASN A 1 244 ? -10.758 10.014 32.561 1.00 59.66 244 ASN A N 1
ATOM 1982 C CA . ASN A 1 244 ? -10.224 8.726 32.145 1.00 59.66 244 ASN A CA 1
ATOM 1983 C C . ASN A 1 244 ? -9.679 8.815 30.722 1.00 59.66 244 ASN A C 1
ATOM 1985 O O . ASN A 1 244 ? -10.364 9.281 29.815 1.00 59.66 244 ASN A O 1
ATOM 1989 N N . ASN A 1 245 ? -8.447 8.340 30.552 1.00 66.19 245 ASN A N 1
ATOM 1990 C CA . ASN A 1 245 ? -7.831 8.126 29.240 1.00 66.19 245 ASN A CA 1
ATOM 1991 C C . ASN A 1 245 ? -8.094 6.711 28.722 1.00 66.19 245 ASN A C 1
ATOM 1993 O O . ASN A 1 245 ? -7.781 6.426 27.578 1.00 66.19 245 ASN A O 1
ATOM 1997 N N . LEU A 1 246 ? -8.619 5.837 29.583 1.00 64.31 246 LEU A N 1
ATOM 1998 C CA . LEU A 1 246 ? -8.829 4.425 29.325 1.00 64.31 246 LEU A CA 1
ATOM 1999 C C . LEU A 1 246 ? -10.241 4.209 28.779 1.00 64.31 246 LEU A C 1
ATOM 2001 O O . LEU A 1 246 ? -11.213 4.512 29.477 1.00 64.31 246 LEU A O 1
ATOM 2005 N N . GLN A 1 247 ? -10.351 3.661 27.572 1.00 72.62 247 GLN A N 1
ATOM 2006 C CA . GLN A 1 247 ? -11.630 3.227 27.023 1.00 72.62 247 GLN A CA 1
ATOM 2007 C C . GLN A 1 247 ? -11.560 1.754 26.625 1.00 72.62 247 GLN A C 1
ATOM 2009 O O . GLN A 1 247 ? -10.534 1.267 26.149 1.00 72.62 247 GLN A O 1
ATOM 2014 N N . TYR A 1 248 ? -12.655 1.043 26.882 1.00 77.25 248 TYR A N 1
ATOM 2015 C CA . TYR A 1 248 ? -12.817 -0.352 26.507 1.00 77.25 248 TYR A CA 1
ATOM 2016 C C . TYR A 1 248 ? -13.632 -0.442 25.222 1.00 77.25 248 TYR A C 1
ATOM 2018 O O . TYR A 1 248 ? -14.684 0.193 25.089 1.00 77.25 248 TYR A O 1
ATOM 2026 N N . PHE A 1 249 ? -13.147 -1.256 24.298 1.00 83.69 249 PHE A N 1
ATOM 2027 C CA . PHE A 1 249 ? -13.712 -1.455 22.979 1.00 83.69 249 PHE A CA 1
ATOM 2028 C C . PHE A 1 249 ? -13.959 -2.935 22.728 1.00 83.69 249 PHE A C 1
ATOM 2030 O O . PHE A 1 249 ? -13.193 -3.793 23.167 1.00 83.69 249 PHE A O 1
ATOM 2037 N N . ARG A 1 250 ? -15.006 -3.224 21.959 1.00 81.31 250 ARG A N 1
ATOM 2038 C CA . ARG A 1 250 ? -15.257 -4.539 21.370 1.00 81.31 250 ARG A CA 1
ATOM 2039 C C . ARG A 1 250 ? -15.441 -4.392 19.876 1.00 81.31 250 ARG A C 1
ATOM 2041 O O . ARG A 1 250 ? -16.263 -3.598 19.424 1.00 81.31 250 ARG A O 1
ATOM 2048 N N . CYS A 1 251 ? -14.717 -5.208 19.130 1.00 77.19 251 CYS A N 1
ATOM 2049 C CA . CYS A 1 251 ? -14.848 -5.343 17.691 1.00 77.19 251 CYS A CA 1
ATOM 2050 C C . CYS A 1 251 ? -15.187 -6.790 17.356 1.00 77.19 251 CYS A C 1
ATOM 2052 O O . CYS A 1 251 ? -14.401 -7.697 17.623 1.00 77.19 251 CYS A O 1
ATOM 2054 N N . THR A 1 252 ? -16.356 -7.029 16.774 1.00 74.56 252 THR A N 1
ATOM 2055 C CA . THR A 1 252 ? -16.793 -8.384 16.420 1.00 74.56 252 THR A CA 1
ATOM 2056 C C . THR A 1 252 ? -17.123 -8.443 14.941 1.00 74.56 252 THR A C 1
ATOM 2058 O O . THR A 1 252 ? -17.997 -7.711 14.478 1.00 74.56 252 THR A O 1
ATOM 2061 N N . SER A 1 253 ? -16.434 -9.321 14.210 1.00 63.94 253 SER A N 1
ATOM 2062 C CA . SER A 1 253 ? -16.794 -9.652 12.834 1.00 63.94 253 SER A CA 1
ATOM 2063 C C . SER A 1 253 ? -18.003 -10.576 12.816 1.00 63.94 253 SER A C 1
ATOM 2065 O O . SER A 1 253 ? -18.054 -11.568 13.543 1.00 63.94 253 SER A O 1
ATOM 2067 N N . ILE A 1 254 ? -18.971 -10.239 11.974 1.00 56.94 254 ILE A N 1
ATOM 2068 C CA . ILE A 1 254 ? -20.179 -11.014 11.728 1.00 56.94 254 ILE A CA 1
ATOM 2069 C C . ILE A 1 254 ? -19.928 -11.804 10.440 1.00 56.94 254 ILE A C 1
ATOM 2071 O O . ILE A 1 254 ? -20.124 -11.290 9.335 1.00 56.94 254 ILE A O 1
ATOM 2075 N N . TYR A 1 255 ? -19.416 -13.027 10.580 1.00 52.97 255 TYR A N 1
ATOM 2076 C CA . TYR A 1 255 ? -19.304 -13.970 9.465 1.00 52.97 255 TYR A CA 1
ATOM 2077 C C . TYR A 1 255 ? -20.616 -14.723 9.287 1.00 52.97 255 TYR A C 1
ATOM 2079 O O . TYR A 1 255 ? -21.078 -15.326 10.279 1.00 52.97 255 TYR A O 1
#

Foldseek 3Di:
DDAAFKDKDFDQAWDKDKDAAQKFKDKPDPPQKFKAFPVRHGADPSGHHNHTGIIIIGGPDDPPDDSPTDIIIMHIAGHDNQAPEEDEAALQKDWDDQAAQPQLGKYKYWYNYPDFPQDKDWDFPFPDPQKDKDKDDPDPCPPPDDGDPDGTHTIMMIIHGNDRGDGGTTIIGRCVQADAFKDKDFDDFKDKHWHDAQKKKAKDCLPQKDKDKPADAPDRRIGGHNDPHGTIIIMIGGHDPDPGRMIMMHMHHDD

Organism: Trichomonas vaginalis (strain ATCC PRA-98 / G3) (NCBI:txid412133)

Sequence (255 aa):
MIDKGYNKLSLDRPTTVSVKQYVAIYPNDLENFKFQDTSDNNLTWPYWSRDLTEIVITPIFPFGLDPFYIDLEIIGAHVFENCYAVEGVYNGYLRTNPYPGYYNNPICYAFFDQFSVERYYKKIEMPNDNIVYNYNVFVNLNPNSAVSDGKHDIYSISIKNPKPSSVVNIVVYNYHLMKTGDFTESFNNEISYVIPPRSVFVAFNPDGFTFESSAQPIKPGVFYSDSLTEPLAITVKKQGKAKNNLQYFRCTSIY